Protein AF-A0ABD0YXN5-F1 (afdb_monomer)

InterPro domains:
  IPR001683 Phox homology [PF00787] (101-166)
  IPR001683 Phox homology [PS50195] (71-194)
  IPR001683 Phox homology [SM00312] (78-182)
  IPR036871 PX domain superfamily [G3DSA:3.30.1520.10] (70-192)
  IPR036871 PX domain superfamily [SSF64268] (70-169)
  IPR037916 SNX29, PX domain [cd07277] (74-190)

Radius of gyration: 34.91 Å; Cα contacts (8 Å, |Δi|>4): 152; chains: 1; bounding box: 141×38×85 Å

Secondary structure (DSSP, 8-state):
-TTHHHHHHHHHHHHHHHHHHHHHHHHHHHHHHHHHHHHHHHHHHHHHHHHHHHHHHHH-PPPSSS--TTT--EEEEEEEEEEE-SSS-EEEEEEEEEETTEEEEEEEEHHHHHHHHHHHHHH-GGGGGS--PPP-SSSTT-HHHHHHHHHHHHHHHHHHHHHHHHT-HHHHHS--HHHHHHH-GGGS---PPP---------PPPP---------

Nearest PDB structures (foldseek):
  6ee0-assembly1_A  TM=9.109E-01  e=1.637E-07  Homo sapiens
  6edx-assembly1_A  TM=7.838E-01  e=1.637E-07  Homo sapiens
  4oxw-assembly1_A  TM=8.488E-01  e=2.323E-06  synthetic construct
  5xdz-assembly1_A  TM=7.888E-01  e=1.618E-06  Danio rerio
  5gw0-assembly2_B  TM=8.002E-01  e=2.589E-05  Homo sapiens

Foldseek 3Di:
DVPVVVVVVVVVVVVVVVVVVVVVVVVVVVVVVVVVVVVVVVVVVVVVVVVQVVCCVQFNHDPPDPPPPPQSQKGKAFPDWDWDDDPDIFIWTWIWMGGNPDIDIDIDGLVLLVVLLVVVCVVPVVLVPQDQDDDDPPCRVPPVVVVVNRVSSRNSVRVSVVVVCVVPVCCRPPNDPVVCCVVPVNSDHDDDDPPPDDDPDDDDDDDDDDDDDDDD

Mean predicted aligned error: 15.18 Å

pLDDT: mean 79.11, std 19.07, range [35.94, 97.62]

Structure (mmCIF, N/CA/C/O backbone):
data_AF-A0ABD0YXN5-F1
#
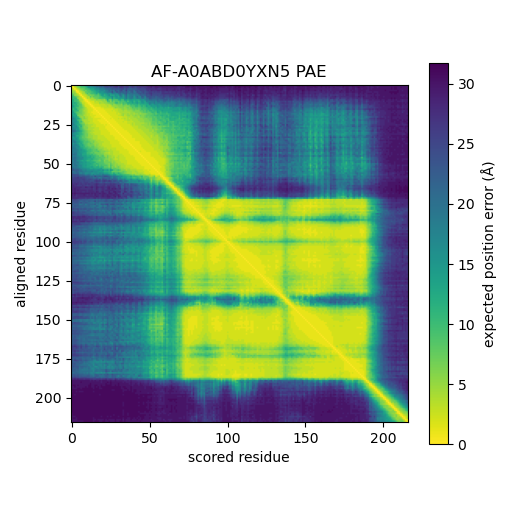_entry.id   AF-A0ABD0YXN5-F1
#
loop_
_atom_site.group_PDB
_atom_site.id
_atom_site.type_symbol
_atom_site.label_atom_id
_atom_site.label_alt_id
_atom_site.label_comp_id
_atom_site.label_asym_id
_atom_site.label_entity_id
_atom_site.label_seq_id
_atom_site.pdbx_PDB_ins_code
_atom_site.Cartn_x
_atom_site.Cartn_y
_atom_site.Cartn_z
_atom_site.occupancy
_atom_site.B_iso_or_equiv
_atom_site.auth_seq_id
_atom_site.auth_comp_id
_atom_site.auth_asym_id
_atom_site.auth_atom_id
_atom_site.pdbx_PDB_model_num
ATOM 1 N N . MET A 1 1 ? 57.669 11.366 -67.914 1.00 52.28 1 MET A N 1
ATOM 2 C CA . MET A 1 1 ? 57.409 10.862 -66.549 1.00 52.28 1 MET A CA 1
ATOM 3 C C . MET A 1 1 ? 56.355 11.683 -65.792 1.00 52.28 1 MET A C 1
ATOM 5 O O . MET A 1 1 ? 55.550 11.064 -65.130 1.00 52.28 1 MET A O 1
ATOM 9 N N . LEU A 1 2 ? 56.212 13.007 -65.982 1.00 56.59 2 LEU A N 1
ATOM 10 C CA . LEU A 1 2 ? 55.255 13.852 -65.222 1.00 56.59 2 LEU A CA 1
ATOM 11 C C . LEU A 1 2 ? 53.732 13.688 -65.478 1.00 56.59 2 LEU A C 1
ATOM 13 O O . LEU A 1 2 ? 52.953 14.394 -64.854 1.00 56.59 2 LEU A O 1
ATOM 17 N N . ARG A 1 3 ? 53.267 12.818 -66.388 1.00 56.09 3 ARG A N 1
ATOM 18 C CA . ARG A 1 3 ? 51.814 12.610 -66.619 1.00 56.09 3 ARG A CA 1
ATOM 19 C C . ARG A 1 3 ? 51.212 11.460 -65.804 1.00 56.09 3 ARG A C 1
ATOM 21 O O . ARG A 1 3 ? 50.002 11.437 -65.633 1.00 56.09 3 ARG A O 1
ATOM 28 N N . GLN A 1 4 ? 52.041 10.536 -65.316 1.00 54.94 4 GLN A N 1
ATOM 29 C CA . GLN A 1 4 ? 51.589 9.371 -64.547 1.00 54.94 4 GLN A CA 1
ATOM 30 C C . GLN A 1 4 ? 51.286 9.742 -63.087 1.00 54.94 4 GLN A C 1
ATOM 32 O O . GLN A 1 4 ? 50.260 9.323 -62.568 1.00 54.94 4 GLN A O 1
ATOM 37 N N . ASP A 1 5 ? 52.088 10.629 -62.486 1.00 55.06 5 ASP A N 1
ATOM 38 C CA . ASP A 1 5 ? 51.901 11.084 -61.096 1.00 55.06 5 ASP A CA 1
ATOM 39 C C . ASP A 1 5 ? 50.657 11.978 -60.903 1.00 55.06 5 ASP A C 1
ATOM 41 O O . ASP A 1 5 ? 50.072 12.034 -59.824 1.00 55.06 5 ASP A O 1
ATOM 45 N N . SER A 1 6 ? 50.218 12.685 -61.954 1.00 58.22 6 SER A N 1
ATOM 46 C CA . SER A 1 6 ? 48.988 13.494 -61.912 1.00 58.22 6 SER A CA 1
ATOM 47 C C . SER A 1 6 ? 47.717 12.651 -62.035 1.00 58.22 6 SER A C 1
ATOM 49 O O . SER A 1 6 ? 46.682 13.042 -61.505 1.00 58.22 6 SER A O 1
ATOM 51 N N . GLN A 1 7 ? 47.789 11.504 -62.721 1.00 58.53 7 GLN A N 1
ATOM 52 C CA . GLN A 1 7 ? 46.676 10.556 -62.808 1.00 58.53 7 GLN A CA 1
ATOM 53 C C . GLN A 1 7 ? 46.532 9.749 -61.515 1.00 58.53 7 GLN A C 1
ATOM 55 O O . GLN A 1 7 ? 45.413 9.581 -61.047 1.00 58.53 7 GLN A O 1
ATOM 60 N N . SER A 1 8 ? 47.643 9.341 -60.889 1.00 60.19 8 SER A N 1
ATOM 61 C CA . SER A 1 8 ? 47.602 8.624 -59.608 1.00 60.19 8 SER A CA 1
ATOM 62 C C . SER A 1 8 ? 47.054 9.483 -58.463 1.00 60.19 8 SER A C 1
ATOM 64 O O . SER A 1 8 ? 46.249 8.999 -57.681 1.00 60.19 8 SER A O 1
ATOM 66 N N . GLY A 1 9 ? 47.410 10.774 -58.397 1.00 69.44 9 GLY A N 1
ATOM 67 C CA . GLY A 1 9 ? 46.855 11.687 -57.387 1.00 69.44 9 GLY A CA 1
ATOM 68 C C . GLY A 1 9 ? 45.347 11.923 -57.543 1.00 69.44 9 GLY A C 1
ATOM 69 O O . GLY A 1 9 ? 44.624 11.938 -56.556 1.00 69.44 9 GLY A O 1
ATOM 70 N N . GLN A 1 10 ? 44.850 12.027 -58.782 1.00 71.06 10 GLN A N 1
ATOM 71 C CA . GLN A 1 10 ? 43.409 12.145 -59.051 1.00 71.06 10 GLN A CA 1
ATOM 72 C C . GLN A 1 10 ? 42.634 10.854 -58.754 1.00 71.06 10 GLN A C 1
ATOM 74 O O . GLN A 1 10 ? 41.469 10.913 -58.358 1.00 71.06 10 GLN A O 1
ATOM 79 N N . GLU A 1 11 ? 43.250 9.690 -58.963 1.00 73.19 11 GLU A N 1
ATOM 80 C CA . GLU A 1 11 ? 42.667 8.398 -58.592 1.00 73.19 11 GLU A CA 1
ATOM 81 C C . GLU A 1 11 ? 42.589 8.239 -57.067 1.00 73.19 11 GLU A C 1
ATOM 83 O O . GLU A 1 11 ? 41.541 7.841 -56.556 1.00 73.19 11 GLU A O 1
ATOM 88 N N . ASP A 1 12 ? 43.639 8.625 -56.338 1.00 79.75 12 ASP A N 1
ATOM 89 C CA . ASP A 1 12 ? 43.666 8.607 -54.871 1.00 79.75 12 ASP A CA 1
ATOM 90 C C . ASP A 1 12 ? 42.643 9.579 -54.256 1.00 79.75 12 ASP A C 1
ATOM 92 O O . ASP A 1 12 ? 41.942 9.215 -53.305 1.00 79.75 12 ASP A O 1
ATOM 96 N N . ASP A 1 13 ? 42.489 10.774 -54.836 1.00 82.50 13 ASP A N 1
ATOM 97 C CA . ASP A 1 13 ? 41.485 11.761 -54.422 1.00 82.50 13 ASP A CA 1
ATOM 98 C C . ASP A 1 13 ? 40.053 11.233 -54.638 1.00 82.50 13 ASP A C 1
ATOM 100 O O . ASP A 1 13 ? 39.217 11.311 -53.737 1.00 82.50 13 ASP A O 1
ATOM 104 N N . ASN A 1 14 ? 39.777 10.591 -55.780 1.00 86.50 14 ASN A N 1
ATOM 105 C CA . ASN A 1 14 ? 38.483 9.947 -56.049 1.00 86.50 14 ASN A CA 1
ATOM 106 C C . ASN A 1 14 ? 38.180 8.805 -55.065 1.00 86.50 14 ASN A C 1
ATOM 108 O O . ASN A 1 14 ? 37.043 8.642 -54.613 1.00 86.50 14 ASN A O 1
ATOM 112 N N . ILE A 1 15 ? 39.188 7.997 -54.722 1.00 88.12 15 ILE A N 1
ATOM 113 C CA . ILE A 1 15 ? 39.049 6.917 -53.735 1.00 88.12 15 ILE A CA 1
ATOM 114 C C . ILE A 1 15 ? 38.761 7.499 -52.346 1.00 88.12 15 ILE A C 1
ATOM 116 O O . ILE A 1 15 ? 37.973 6.932 -51.581 1.00 88.12 15 ILE A O 1
ATOM 120 N N . PHE A 1 16 ? 39.389 8.623 -52.001 1.00 89.56 16 PHE A N 1
ATOM 121 C CA . PHE A 1 16 ? 39.155 9.308 -50.736 1.00 89.56 16 PHE A CA 1
ATOM 122 C C . PHE A 1 16 ? 37.740 9.896 -50.654 1.00 89.56 16 PHE A C 1
ATOM 124 O O . PHE A 1 16 ? 37.056 9.693 -49.647 1.00 89.56 16 PHE A O 1
ATOM 131 N N . GLU A 1 17 ? 37.259 10.531 -51.725 1.00 89.88 17 GLU A N 1
ATOM 132 C CA . GLU A 1 17 ? 35.884 11.032 -51.815 1.00 89.88 17 GLU A CA 1
ATOM 133 C C . GLU A 1 17 ? 34.848 9.906 -51.678 1.00 89.88 17 GLU A C 1
ATOM 135 O O . GLU A 1 17 ? 33.902 10.030 -50.899 1.00 89.88 17 GLU A O 1
ATOM 140 N N . GLN A 1 18 ? 35.053 8.760 -52.337 1.00 91.50 18 GLN A N 1
ATOM 141 C CA . GLN A 1 18 ? 34.159 7.602 -52.201 1.00 91.50 18 GLN A CA 1
ATOM 142 C C . GLN A 1 18 ? 34.113 7.053 -50.771 1.00 91.50 18 GLN A C 1
ATOM 144 O O . GLN A 1 18 ? 33.037 6.737 -50.261 1.00 91.50 18 GLN A O 1
ATOM 149 N N . LYS A 1 19 ? 35.263 6.965 -50.090 1.00 92.31 19 LYS A N 1
ATOM 150 C CA . LYS A 1 19 ? 35.315 6.529 -48.685 1.00 92.31 19 LYS A CA 1
ATOM 151 C C . LYS A 1 19 ? 34.598 7.509 -47.759 1.00 92.31 19 LYS A C 1
ATOM 153 O O . LYS A 1 19 ? 33.931 7.073 -46.825 1.00 92.31 19 LYS A O 1
ATOM 158 N N . LEU A 1 20 ? 34.702 8.813 -48.013 1.00 95.25 20 LEU A N 1
ATOM 159 C CA . LEU A 1 20 ? 33.968 9.843 -47.272 1.00 95.25 20 LEU A CA 1
ATOM 160 C C . LEU A 1 20 ? 32.453 9.686 -47.423 1.00 95.25 20 LEU A C 1
ATOM 162 O O . LEU A 1 20 ? 31.739 9.725 -46.420 1.00 95.25 20 LEU A O 1
ATOM 166 N N . VAL A 1 21 ? 31.975 9.457 -48.649 1.00 93.88 21 VAL A N 1
ATOM 167 C CA . VAL A 1 21 ? 30.553 9.193 -48.919 1.00 93.88 21 VAL A CA 1
ATOM 168 C C . VAL A 1 21 ? 30.092 7.941 -48.176 1.00 93.88 21 VAL A C 1
ATOM 170 O O . VAL A 1 21 ? 29.105 7.994 -47.449 1.00 93.88 21 VAL A O 1
ATOM 173 N N . GLN A 1 22 ? 30.858 6.853 -48.249 1.00 94.62 22 GLN A N 1
ATOM 174 C CA . GLN A 1 22 ? 30.517 5.602 -47.571 1.00 94.62 22 GLN A CA 1
ATOM 175 C C . GLN A 1 22 ? 30.482 5.746 -46.038 1.00 94.62 22 GLN A C 1
ATOM 177 O O . GLN A 1 22 ? 29.616 5.182 -45.370 1.00 94.62 22 GLN A O 1
ATOM 182 N N . VAL A 1 23 ? 31.398 6.526 -45.453 1.00 95.94 23 VAL A N 1
ATOM 183 C CA . VAL A 1 23 ? 31.396 6.819 -44.009 1.00 95.94 23 VAL A CA 1
ATOM 184 C C . VAL A 1 23 ? 30.180 7.656 -43.611 1.00 95.94 23 VAL A C 1
ATOM 186 O O . VAL A 1 23 ? 29.634 7.439 -42.526 1.00 95.94 23 VAL A O 1
ATOM 189 N N . ALA A 1 24 ? 29.752 8.590 -44.465 1.00 95.06 24 ALA A N 1
ATOM 190 C CA . ALA A 1 24 ? 28.554 9.392 -44.243 1.00 95.06 24 ALA A CA 1
ATOM 191 C C . ALA A 1 24 ? 27.275 8.543 -44.328 1.00 95.06 24 ALA A C 1
ATOM 193 O O . ALA A 1 24 ? 26.409 8.668 -43.463 1.00 95.06 24 ALA A O 1
ATOM 194 N N . GLU A 1 25 ? 27.186 7.636 -45.305 1.00 96.06 25 GLU A N 1
ATOM 195 C CA . GLU A 1 25 ? 26.083 6.675 -45.436 1.00 96.06 25 GLU A CA 1
ATOM 196 C C . GLU A 1 25 ? 25.997 5.760 -44.210 1.00 96.06 25 GLU A C 1
ATOM 198 O O . GLU A 1 25 ? 24.951 5.687 -43.566 1.00 96.06 25 GLU A O 1
ATOM 203 N N . MET A 1 26 ? 27.118 5.157 -43.801 1.00 96.12 26 MET A N 1
ATOM 204 C CA . MET A 1 26 ? 27.175 4.308 -42.608 1.00 96.12 26 MET A CA 1
ATOM 205 C C . MET A 1 26 ? 26.808 5.079 -41.328 1.00 96.12 26 MET A C 1
ATOM 207 O O . MET A 1 26 ? 26.131 4.539 -40.453 1.00 96.12 26 MET A O 1
ATOM 211 N N . HIS A 1 27 ? 27.228 6.344 -41.197 1.00 96.50 27 HIS A N 1
ATOM 212 C CA . HIS A 1 27 ? 26.801 7.194 -40.080 1.00 96.50 27 HIS A CA 1
ATOM 213 C C . HIS A 1 27 ? 25.295 7.458 -40.104 1.00 96.50 27 HIS A C 1
ATOM 215 O O . HIS A 1 27 ? 24.671 7.427 -39.043 1.00 96.50 27 HIS A O 1
ATOM 221 N N . GLY A 1 28 ? 24.713 7.692 -41.283 1.00 96.62 28 GLY A N 1
ATOM 222 C CA . GLY A 1 28 ? 23.270 7.848 -41.455 1.00 96.62 28 GLY A CA 1
ATOM 223 C C . GLY A 1 28 ? 22.508 6.601 -41.008 1.00 96.62 28 GLY A C 1
ATOM 224 O O . GLY A 1 28 ? 21.610 6.698 -40.171 1.00 96.62 28 GLY A O 1
ATOM 225 N N . GLU A 1 29 ? 22.929 5.424 -41.475 1.00 96.81 29 GLU A N 1
ATOM 226 C CA . GLU A 1 29 ? 22.339 4.136 -41.084 1.00 96.81 29 GLU A CA 1
ATOM 227 C C . GLU A 1 29 ? 22.472 3.869 -39.577 1.00 96.81 29 GLU A C 1
ATOM 229 O O . GLU A 1 29 ? 21.514 3.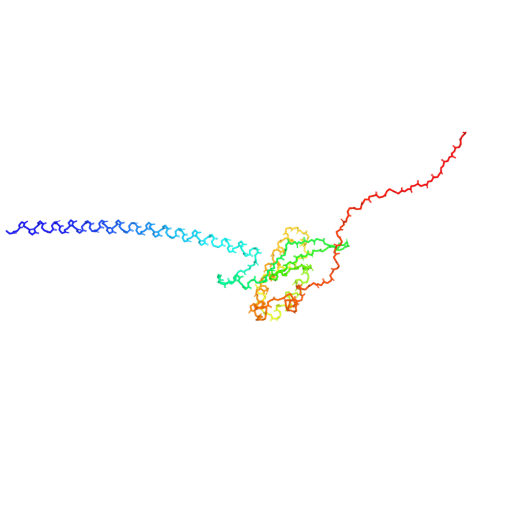450 -38.918 1.00 96.81 29 GLU A O 1
ATOM 234 N N . LEU A 1 30 ? 23.647 4.142 -38.999 1.00 97.62 30 LEU A N 1
ATOM 235 C CA . LEU A 1 30 ? 23.890 3.972 -37.567 1.00 97.62 30 LEU A CA 1
ATOM 236 C C . LEU A 1 30 ? 23.019 4.917 -36.731 1.00 97.62 30 LEU A C 1
ATOM 238 O O . LEU A 1 30 ? 22.491 4.515 -35.691 1.00 97.62 30 LEU A O 1
ATOM 242 N N . MET A 1 31 ? 22.862 6.163 -37.177 1.00 95.75 31 MET A N 1
ATOM 243 C CA . MET A 1 31 ? 22.026 7.155 -36.510 1.00 95.75 31 MET A CA 1
ATOM 244 C C . MET A 1 31 ? 20.554 6.738 -36.545 1.00 95.75 31 MET A C 1
ATOM 246 O O . MET A 1 31 ? 19.901 6.734 -35.501 1.00 95.75 31 MET A O 1
ATOM 250 N N . GLU A 1 32 ? 20.059 6.286 -37.697 1.00 97.06 32 GLU A N 1
ATOM 251 C CA . GLU A 1 32 ? 18.688 5.792 -37.840 1.00 97.06 32 GLU A CA 1
ATOM 252 C C . GLU A 1 32 ? 18.430 4.554 -36.961 1.00 97.06 32 GLU A C 1
ATOM 254 O O . GLU A 1 32 ? 17.407 4.466 -36.265 1.00 97.06 32 GLU A O 1
ATOM 259 N N . LEU A 1 33 ? 19.380 3.611 -36.920 1.00 96.81 33 LEU A N 1
ATOM 260 C CA . LEU A 1 33 ? 19.295 2.439 -36.051 1.00 96.81 33 LEU A CA 1
ATOM 261 C C . LEU A 1 33 ? 19.272 2.837 -34.571 1.00 96.81 33 LEU A C 1
ATOM 263 O O . LEU A 1 33 ? 18.440 2.330 -33.812 1.00 96.81 33 LEU A O 1
ATOM 267 N N . ASN A 1 34 ? 20.148 3.753 -34.155 1.00 96.62 34 ASN A N 1
ATOM 268 C CA . ASN A 1 34 ? 20.206 4.231 -32.778 1.00 96.62 34 ASN A CA 1
ATOM 269 C C . ASN A 1 34 ? 18.897 4.930 -32.379 1.00 96.62 34 ASN A C 1
ATOM 271 O O . ASN A 1 34 ? 18.322 4.614 -31.339 1.00 96.62 34 ASN A O 1
ATOM 275 N N . GLU A 1 35 ? 18.346 5.796 -33.231 1.00 97.38 35 GLU A N 1
ATOM 276 C CA . GLU A 1 35 ? 17.043 6.427 -32.991 1.00 97.38 35 GLU A CA 1
ATOM 277 C C . GLU A 1 35 ? 15.909 5.403 -32.865 1.00 97.38 35 GLU A C 1
ATOM 279 O O . GLU A 1 35 ? 15.015 5.538 -32.021 1.00 97.38 35 GLU A O 1
ATOM 284 N N . ARG A 1 36 ? 15.916 4.355 -33.694 1.00 97.19 36 ARG A N 1
ATOM 285 C CA . ARG A 1 36 ? 14.927 3.274 -33.608 1.00 97.19 36 ARG A CA 1
ATOM 286 C C . ARG A 1 36 ? 15.071 2.476 -32.311 1.00 97.19 36 ARG A C 1
ATOM 288 O O . ARG A 1 36 ? 14.057 2.126 -31.703 1.00 97.19 36 ARG A O 1
ATOM 295 N N . LEU A 1 37 ? 16.297 2.198 -31.874 1.00 96.81 37 LEU A N 1
ATOM 296 C CA . LEU A 1 37 ? 16.567 1.519 -30.606 1.00 96.81 37 LEU A CA 1
ATOM 297 C C . LEU A 1 37 ? 16.118 2.362 -29.414 1.00 96.81 37 LEU A C 1
ATOM 299 O O . LEU A 1 37 ? 15.399 1.845 -28.563 1.00 96.81 37 LEU A O 1
ATOM 303 N N . GLN A 1 38 ? 16.453 3.652 -29.390 1.00 95.88 38 GLN A N 1
ATOM 304 C CA . GLN A 1 38 ? 16.030 4.581 -28.340 1.00 95.88 38 GLN A CA 1
ATOM 305 C C . GLN A 1 38 ? 14.501 4.673 -28.252 1.00 95.88 38 GLN A C 1
ATOM 307 O O . GLN A 1 38 ? 13.931 4.524 -27.172 1.00 95.88 38 GLN A O 1
ATOM 312 N N . ARG A 1 39 ? 13.807 4.813 -29.393 1.00 96.25 39 ARG A N 1
ATOM 313 C CA . ARG A 1 39 ? 12.333 4.805 -29.432 1.00 96.25 39 ARG A CA 1
ATOM 314 C C . ARG A 1 39 ? 11.746 3.505 -28.885 1.00 96.25 39 ARG A C 1
ATOM 316 O O . ARG A 1 39 ? 10.802 3.542 -28.097 1.00 96.25 39 ARG A O 1
ATOM 323 N N . ASN A 1 40 ? 12.308 2.360 -29.274 1.00 96.44 40 ASN A N 1
ATOM 324 C CA . ASN A 1 40 ? 11.875 1.062 -28.761 1.00 96.44 40 ASN A CA 1
ATOM 325 C C . ASN A 1 40 ? 12.141 0.907 -27.260 1.00 96.44 40 ASN A C 1
ATOM 327 O O . ASN A 1 40 ? 11.303 0.339 -26.561 1.00 96.44 40 ASN A O 1
ATOM 331 N N . LEU A 1 41 ? 13.281 1.392 -26.766 1.00 96.06 41 LEU A N 1
ATOM 332 C CA . LEU A 1 41 ? 13.636 1.344 -25.351 1.00 96.06 41 LEU A CA 1
ATOM 333 C C . LEU A 1 41 ? 12.635 2.153 -24.526 1.00 96.06 41 LEU A C 1
ATOM 335 O O . LEU A 1 41 ? 11.995 1.591 -23.645 1.00 96.06 41 LEU A O 1
ATOM 339 N N . ILE A 1 42 ? 12.403 3.415 -24.895 1.00 96.12 42 ILE A N 1
ATOM 340 C CA . ILE A 1 42 ? 11.426 4.296 -24.237 1.00 96.12 42 ILE A CA 1
ATOM 341 C C . ILE A 1 42 ? 10.021 3.675 -24.265 1.00 96.12 42 ILE A C 1
ATOM 343 O O . ILE A 1 42 ? 9.308 3.677 -23.260 1.00 96.12 42 ILE A O 1
ATOM 347 N N . GLY A 1 43 ? 9.618 3.099 -25.403 1.00 95.44 43 GLY A N 1
ATOM 348 C CA . GLY A 1 43 ? 8.333 2.410 -25.528 1.00 95.44 43 GLY A CA 1
ATOM 349 C C . GLY A 1 43 ? 8.209 1.222 -24.569 1.00 95.44 43 GLY A C 1
ATOM 350 O O . GLY A 1 43 ? 7.203 1.089 -23.868 1.00 95.44 43 GLY A O 1
ATOM 351 N N . LYS A 1 44 ? 9.248 0.383 -24.489 1.00 91.38 44 LYS A N 1
ATOM 352 C CA . LYS A 1 44 ? 9.295 -0.759 -23.566 1.00 91.38 44 LYS A CA 1
ATOM 353 C C . LYS A 1 44 ? 9.317 -0.314 -22.107 1.00 91.38 44 LYS A C 1
ATOM 355 O O . LYS A 1 44 ? 8.563 -0.870 -21.318 1.00 91.38 44 LYS A O 1
ATOM 360 N N . GLU A 1 45 ? 10.098 0.703 -21.753 1.00 89.94 45 GLU A N 1
ATOM 361 C CA . GLU A 1 45 ? 10.123 1.282 -20.403 1.00 89.94 45 GLU A CA 1
ATOM 362 C C . GLU A 1 45 ? 8.741 1.798 -19.979 1.00 89.94 45 GLU A C 1
ATOM 364 O O . GLU A 1 45 ? 8.311 1.575 -18.845 1.00 89.94 45 GLU A O 1
ATOM 369 N N . GLY A 1 46 ? 8.001 2.423 -20.900 1.00 92.88 46 GLY A N 1
ATOM 370 C CA . GLY A 1 46 ? 6.624 2.857 -20.666 1.00 92.88 46 GLY A CA 1
ATOM 371 C C . GLY A 1 46 ? 5.668 1.695 -20.376 1.00 92.88 46 GLY A C 1
ATOM 372 O O . GLY A 1 46 ? 4.901 1.755 -19.411 1.00 92.88 46 GLY A O 1
ATOM 373 N N . ILE A 1 47 ? 5.736 0.622 -21.172 1.00 93.25 47 ILE A N 1
ATOM 374 C CA . ILE A 1 47 ? 4.927 -0.593 -20.966 1.00 93.25 47 ILE A CA 1
ATOM 375 C C . ILE A 1 47 ? 5.279 -1.248 -19.634 1.00 93.25 47 ILE A C 1
ATOM 377 O O . ILE A 1 47 ? 4.381 -1.568 -18.858 1.00 93.25 47 ILE A O 1
ATOM 381 N N . ILE A 1 48 ? 6.573 -1.404 -19.353 1.00 86.12 48 ILE A N 1
ATOM 382 C CA . ILE A 1 48 ? 7.077 -1.958 -18.100 1.00 86.12 48 ILE A CA 1
ATOM 383 C C . ILE A 1 48 ? 6.488 -1.165 -16.937 1.00 86.12 48 ILE A C 1
ATOM 385 O O . ILE A 1 48 ? 5.778 -1.730 -16.111 1.00 86.12 48 ILE A O 1
ATOM 389 N N . ARG A 1 49 ? 6.661 0.160 -16.917 1.00 82.62 49 ARG A N 1
ATOM 390 C CA . ARG A 1 49 ? 6.120 1.022 -15.860 1.00 82.62 49 ARG A CA 1
ATOM 391 C C . ARG A 1 49 ? 4.613 0.849 -15.677 1.00 82.62 49 ARG A C 1
ATOM 393 O O . ARG A 1 49 ? 4.139 0.813 -14.543 1.00 82.62 49 ARG A O 1
ATOM 400 N N . ARG A 1 50 ? 3.860 0.729 -16.773 1.00 86.44 50 ARG A N 1
ATOM 401 C CA . ARG A 1 50 ? 2.412 0.510 -16.719 1.00 86.44 50 ARG A CA 1
ATOM 402 C C . ARG A 1 50 ? 2.060 -0.841 -16.099 1.00 86.44 50 ARG A C 1
ATOM 404 O O . ARG A 1 50 ? 1.235 -0.879 -15.192 1.00 86.44 50 ARG A O 1
ATOM 411 N N . LEU A 1 51 ? 2.707 -1.915 -16.547 1.00 79.31 51 LEU A N 1
ATOM 412 C CA . LEU A 1 51 ? 2.515 -3.258 -16.002 1.00 79.31 51 LEU A CA 1
ATOM 413 C C . LEU A 1 51 ? 2.902 -3.322 -14.526 1.00 79.31 51 LEU A C 1
ATOM 415 O O . LEU A 1 51 ? 2.174 -3.921 -13.743 1.00 79.31 51 LEU A O 1
ATOM 419 N N . TYR A 1 52 ? 3.984 -2.650 -14.127 1.00 72.81 52 TYR A N 1
ATOM 420 C CA . TYR A 1 52 ? 4.353 -2.490 -12.722 1.00 72.81 52 TYR A CA 1
ATOM 421 C C . TYR A 1 52 ? 3.239 -1.801 -11.930 1.00 72.81 52 TYR A C 1
ATOM 423 O O . TYR A 1 52 ? 2.835 -2.323 -10.900 1.00 72.81 52 TYR A O 1
ATOM 431 N N . MET A 1 53 ? 2.675 -0.691 -12.416 1.00 74.12 53 MET A N 1
ATOM 432 C CA . MET A 1 53 ? 1.554 -0.024 -11.738 1.00 74.12 53 MET A CA 1
ATOM 433 C C . MET A 1 53 ? 0.303 -0.907 -11.640 1.00 74.12 53 MET A C 1
ATOM 435 O O . MET A 1 53 ? -0.362 -0.919 -10.603 1.00 74.12 53 MET A O 1
ATOM 439 N N . ASP A 1 54 ? -0.030 -1.645 -12.700 1.00 77.44 54 ASP A N 1
ATOM 440 C CA . ASP A 1 54 ? -1.188 -2.541 -12.719 1.00 77.44 54 ASP A CA 1
ATOM 441 C C . ASP A 1 54 ? -0.967 -3.739 -11.768 1.00 77.44 54 ASP A C 1
ATOM 443 O O . ASP A 1 54 ? -1.847 -4.076 -10.971 1.00 77.44 54 ASP A O 1
ATOM 447 N N . LEU A 1 55 ? 0.238 -4.322 -11.754 1.00 66.62 55 LEU A N 1
ATOM 448 C CA . LEU A 1 55 ? 0.645 -5.339 -10.780 1.00 66.62 55 LEU A CA 1
ATOM 449 C C . LEU A 1 55 ? 0.631 -4.792 -9.353 1.00 66.62 55 LEU A C 1
ATOM 451 O O . LEU A 1 55 ? 0.153 -5.472 -8.452 1.00 66.62 55 LEU A O 1
ATOM 455 N N . GLU A 1 56 ? 1.083 -3.563 -9.123 1.00 67.00 56 GLU A N 1
ATOM 456 C CA . GLU A 1 56 ? 1.030 -2.929 -7.807 1.00 67.00 56 GLU A CA 1
ATOM 457 C C . GLU A 1 56 ? -0.402 -2.665 -7.341 1.00 67.00 56 GLU A C 1
ATOM 459 O O . GLU A 1 56 ? -0.718 -2.802 -6.152 1.00 67.00 56 GLU A O 1
ATOM 464 N N . ALA A 1 57 ? -1.299 -2.309 -8.259 1.00 63.97 57 ALA A N 1
ATOM 465 C CA . ALA A 1 57 ? -2.712 -2.153 -7.956 1.00 63.97 57 ALA A CA 1
ATOM 466 C C . ALA A 1 57 ? -3.320 -3.493 -7.514 1.00 63.97 57 ALA A C 1
ATOM 468 O O . ALA A 1 57 ? -3.969 -3.558 -6.461 1.00 63.97 57 ALA A O 1
ATOM 469 N N . LEU A 1 58 ? -3.034 -4.567 -8.254 1.00 63.22 58 LEU A N 1
ATOM 470 C CA . LEU A 1 58 ? -3.560 -5.909 -8.003 1.00 63.22 58 LEU A CA 1
ATOM 471 C C . LEU A 1 58 ? -2.926 -6.570 -6.767 1.00 63.22 58 LEU A C 1
ATOM 473 O O . LEU A 1 58 ? -3.640 -7.020 -5.873 1.00 63.22 58 LEU A O 1
ATOM 477 N N . ARG A 1 59 ? -1.596 -6.561 -6.668 1.00 64.88 59 ARG A N 1
ATOM 478 C CA . ARG A 1 59 ? -0.794 -7.339 -5.708 1.00 64.88 59 ARG A CA 1
ATOM 479 C C . ARG A 1 59 ? -0.220 -6.506 -4.558 1.00 64.88 59 ARG A C 1
ATOM 481 O O . ARG A 1 59 ? -0.109 -7.001 -3.441 1.00 64.88 59 ARG A O 1
ATOM 488 N N . GLY A 1 60 ? 0.058 -5.225 -4.788 1.00 59.06 60 GLY A N 1
ATOM 489 C CA . GLY A 1 60 ? 0.758 -4.337 -3.850 1.00 59.06 60 GLY A CA 1
ATOM 490 C C . GLY A 1 60 ? 2.188 -4.000 -4.293 1.00 59.06 60 GLY A C 1
ATOM 491 O O . GLY A 1 60 ? 2.618 -4.501 -5.325 1.00 59.06 60 GLY A O 1
ATOM 492 N N . PRO A 1 61 ? 2.910 -3.131 -3.553 1.00 52.41 61 PRO A N 1
ATOM 493 C CA . PRO A 1 61 ? 4.220 -2.624 -3.961 1.00 52.41 61 PRO A CA 1
ATOM 494 C C . PRO A 1 61 ? 5.188 -3.776 -4.217 1.00 52.41 61 PRO A C 1
ATOM 496 O O . PRO A 1 61 ? 5.416 -4.591 -3.317 1.00 52.41 61 PRO A O 1
ATOM 499 N N . LEU A 1 62 ? 5.736 -3.829 -5.429 1.00 53.41 62 LEU A N 1
ATOM 500 C CA . LEU A 1 62 ? 6.741 -4.814 -5.803 1.00 53.41 62 LEU A CA 1
ATOM 501 C C . LEU A 1 62 ? 8.098 -4.357 -5.244 1.00 53.41 62 LEU A C 1
ATOM 503 O O . LEU A 1 62 ? 8.414 -3.168 -5.252 1.00 53.41 62 LEU A O 1
ATOM 507 N N . GLY A 1 63 ? 8.873 -5.287 -4.679 1.00 54.09 63 GLY A N 1
ATOM 508 C CA . GLY A 1 63 ? 10.238 -4.997 -4.235 1.00 54.09 63 GLY A CA 1
ATOM 509 C C . GLY A 1 63 ? 11.121 -4.552 -5.413 1.00 54.09 63 GLY A C 1
ATOM 510 O O . GLY A 1 63 ? 10.758 -4.788 -6.563 1.00 54.09 63 GLY A O 1
ATOM 511 N N . PRO A 1 64 ? 12.276 -3.919 -5.155 1.00 50.72 64 PRO A N 1
ATOM 512 C CA . PRO A 1 64 ? 13.112 -3.281 -6.181 1.00 50.72 64 PRO A CA 1
ATOM 513 C C . PRO A 1 64 ? 13.777 -4.232 -7.203 1.00 50.72 64 PRO A C 1
ATOM 515 O O . PRO A 1 64 ? 14.590 -3.775 -8.001 1.00 50.72 64 PRO A O 1
ATOM 518 N N . THR A 1 65 ? 13.444 -5.525 -7.226 1.00 50.19 65 THR A N 1
ATOM 519 C CA . THR A 1 65 ? 14.067 -6.528 -8.101 1.00 50.19 65 THR A CA 1
ATOM 520 C C . THR A 1 65 ? 13.038 -7.546 -8.594 1.00 50.19 65 THR A C 1
ATOM 522 O O . THR A 1 65 ? 12.277 -8.094 -7.803 1.00 50.19 65 THR A O 1
ATOM 525 N N . GLU A 1 66 ? 13.054 -7.846 -9.897 1.00 50.50 66 GLU A N 1
ATOM 526 C CA . GLU A 1 66 ? 12.215 -8.867 -10.564 1.00 50.50 66 GLU A CA 1
ATOM 527 C C . GLU A 1 66 ? 12.404 -10.295 -10.028 1.00 50.50 66 GLU A C 1
ATOM 529 O O . GLU A 1 66 ? 11.613 -11.194 -10.314 1.00 50.50 66 GLU A O 1
ATOM 534 N N . MET A 1 67 ? 13.415 -10.515 -9.195 1.00 42.94 67 MET A N 1
ATOM 535 C CA . MET A 1 67 ? 13.588 -11.744 -8.441 1.00 42.94 67 MET A CA 1
ATOM 536 C C . MET A 1 67 ? 12.850 -11.637 -7.120 1.00 42.94 67 MET A C 1
ATOM 538 O O . MET A 1 67 ? 13.475 -11.238 -6.145 1.00 42.94 67 MET A O 1
ATOM 542 N N . ASP A 1 68 ? 11.545 -11.946 -7.123 1.00 46.72 68 ASP A N 1
ATOM 543 C CA . ASP A 1 68 ? 10.844 -12.458 -5.935 1.00 46.72 68 ASP A CA 1
ATOM 544 C C . ASP A 1 68 ? 9.342 -12.747 -6.129 1.00 46.72 68 ASP A C 1
ATOM 546 O O . ASP A 1 68 ? 8.483 -12.503 -5.277 1.00 46.72 68 ASP A O 1
ATOM 550 N N . ILE A 1 69 ? 8.979 -13.361 -7.259 1.00 45.28 69 ILE A N 1
ATOM 551 C CA . ILE A 1 69 ? 7.631 -13.937 -7.405 1.00 45.28 69 ILE A CA 1
ATOM 552 C C . ILE A 1 69 ? 7.374 -14.977 -6.291 1.00 45.28 69 ILE A C 1
ATOM 554 O O . ILE A 1 69 ? 6.236 -15.083 -5.829 1.00 45.28 69 ILE A O 1
ATOM 558 N N . HIS A 1 70 ? 8.434 -15.632 -5.794 1.00 40.97 70 HIS A N 1
ATOM 559 C CA . HIS A 1 70 ? 8.418 -16.589 -4.684 1.00 40.97 70 HIS A CA 1
ATOM 560 C C . HIS A 1 70 ? 8.358 -15.980 -3.268 1.00 40.97 70 HIS A C 1
ATOM 562 O O . HIS A 1 70 ? 7.974 -16.705 -2.355 1.00 40.97 70 HIS A O 1
ATOM 568 N N . THR A 1 71 ? 8.662 -14.692 -3.044 1.00 47.19 71 THR A N 1
ATOM 569 C CA . THR A 1 71 ? 8.565 -14.092 -1.687 1.00 47.19 71 THR A CA 1
ATOM 570 C C . THR A 1 71 ? 7.288 -13.305 -1.444 1.00 47.19 71 THR A C 1
ATOM 572 O O . THR A 1 71 ? 6.946 -12.998 -0.302 1.00 47.19 71 THR A O 1
ATOM 575 N N . GLN A 1 72 ? 6.491 -13.045 -2.476 1.00 57.41 72 GLN A N 1
ATOM 576 C CA . GLN A 1 72 ? 5.163 -12.458 -2.297 1.00 57.41 72 GLN A CA 1
ATOM 577 C C . GLN A 1 72 ? 4.117 -13.546 -2.043 1.00 57.41 72 GLN A C 1
ATOM 579 O O . GLN A 1 72 ? 3.185 -13.754 -2.823 1.00 57.41 72 GLN A O 1
ATOM 584 N N . ILE A 1 73 ? 4.304 -14.227 -0.911 1.00 66.38 73 ILE A N 1
ATOM 585 C CA . ILE A 1 73 ? 3.379 -15.217 -0.360 1.00 66.38 73 ILE A CA 1
ATOM 586 C C . ILE A 1 73 ? 2.166 -14.511 0.262 1.00 66.38 73 ILE A C 1
ATOM 588 O O . ILE A 1 73 ? 1.068 -15.057 0.220 1.00 66.38 73 ILE A O 1
ATOM 592 N N . ILE A 1 74 ? 2.333 -13.285 0.783 1.00 83.81 74 ILE A N 1
ATOM 593 C CA . ILE A 1 74 ? 1.260 -12.517 1.432 1.00 83.81 74 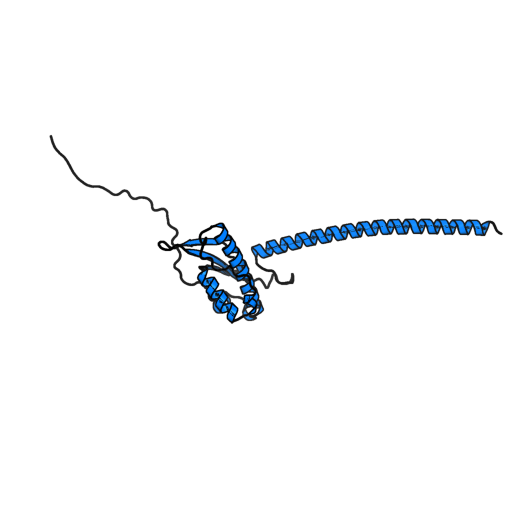ILE A CA 1
ATOM 594 C C . ILE A 1 74 ? 0.720 -11.416 0.507 1.00 83.81 74 ILE A C 1
ATOM 596 O O . ILE A 1 74 ? 1.445 -10.504 0.122 1.00 83.81 74 ILE A O 1
ATOM 600 N N . SER A 1 75 ? -0.575 -11.462 0.199 1.00 87.06 75 SER A N 1
ATOM 601 C CA . SER A 1 75 ? -1.320 -10.447 -0.557 1.00 87.06 75 SER A CA 1
ATOM 602 C C . SER A 1 75 ? -2.390 -9.791 0.323 1.00 87.06 75 SER A C 1
ATOM 604 O O . SER A 1 75 ? -3.053 -10.471 1.105 1.00 87.06 75 SER A O 1
ATOM 606 N N . LEU A 1 76 ? -2.580 -8.471 0.189 1.00 91.31 76 LEU A N 1
ATOM 607 C CA . LEU A 1 76 ? -3.555 -7.699 0.976 1.00 91.31 76 LEU A CA 1
ATOM 608 C C . LEU A 1 76 ? -4.341 -6.709 0.110 1.00 91.31 76 LEU A C 1
ATOM 610 O O . LEU A 1 76 ? -3.761 -5.924 -0.648 1.00 91.31 76 LEU A O 1
ATOM 614 N N . TRP A 1 77 ? -5.665 -6.703 0.264 1.00 91.25 77 TRP A N 1
ATOM 615 C CA . TRP A 1 77 ? -6.576 -5.775 -0.404 1.00 91.25 77 TRP A CA 1
ATOM 616 C C . TRP A 1 77 ? -7.680 -5.295 0.532 1.00 91.25 77 TRP A C 1
ATOM 618 O O . TRP A 1 77 ? -8.005 -5.937 1.525 1.00 91.25 77 TRP A O 1
ATOM 628 N N . VAL A 1 78 ? -8.258 -4.135 0.229 1.00 94.56 78 VAL A N 1
ATOM 629 C CA . VAL A 1 78 ? -9.393 -3.579 0.972 1.00 94.56 78 VAL A CA 1
ATOM 630 C C . VAL A 1 78 ? -10.546 -3.412 -0.012 1.00 94.56 78 VAL A C 1
ATOM 632 O O . VAL A 1 78 ? -10.799 -2.293 -0.445 1.00 94.56 78 VAL A O 1
ATOM 635 N N . PRO A 1 79 ? -11.195 -4.497 -0.470 1.00 91.44 79 PRO A N 1
ATOM 636 C CA . PRO A 1 79 ? -12.049 -4.463 -1.660 1.00 91.44 79 PRO A CA 1
ATOM 637 C C . PRO A 1 79 ? -13.303 -3.614 -1.486 1.00 91.44 79 PRO A C 1
ATOM 639 O O . PRO A 1 79 ? -13.875 -3.143 -2.464 1.00 91.44 79 PRO A O 1
ATOM 642 N N . SER A 1 80 ? -13.778 -3.452 -0.254 1.00 91.62 80 SER A N 1
ATOM 643 C CA . SER A 1 80 ? -15.094 -2.879 -0.014 1.00 91.62 80 SER A CA 1
ATOM 644 C C . SER A 1 80 ? -15.168 -2.148 1.313 1.00 91.62 80 SER A C 1
ATOM 646 O O . SER A 1 80 ? -14.422 -2.409 2.260 1.00 91.62 80 SER A O 1
ATOM 648 N N . VAL A 1 81 ? -16.113 -1.221 1.368 1.00 93.69 81 VAL A N 1
ATOM 649 C CA . VAL A 1 81 ? -16.485 -0.475 2.559 1.00 93.69 81 VAL A CA 1
ATOM 650 C C . VAL A 1 81 ? -18.000 -0.379 2.599 1.00 93.69 81 VAL A C 1
ATOM 652 O O . VAL A 1 81 ? -18.636 -0.059 1.599 1.00 93.69 81 VAL A O 1
ATOM 655 N N . PHE A 1 82 ? -18.583 -0.688 3.748 1.00 92.00 82 PHE A N 1
ATOM 656 C CA . PHE A 1 82 ? -20.028 -0.706 3.924 1.00 92.00 82 PHE A CA 1
ATOM 657 C C . PHE A 1 82 ? -20.423 0.047 5.187 1.00 92.00 82 PHE A C 1
ATOM 659 O O . PHE A 1 82 ? -19.655 0.157 6.147 1.00 92.00 82 PHE A O 1
ATOM 666 N N . LEU A 1 83 ? -21.630 0.600 5.164 1.00 90.62 83 LEU A N 1
ATOM 667 C CA . LEU A 1 83 ? -22.229 1.271 6.304 1.00 90.62 83 LEU A CA 1
ATOM 668 C C . LEU A 1 83 ? -22.961 0.230 7.158 1.00 90.62 83 LEU A C 1
ATOM 670 O O . LEU A 1 83 ? -23.782 -0.523 6.645 1.00 90.62 83 LEU A O 1
ATOM 674 N N . THR A 1 84 ? -22.671 0.186 8.454 1.00 88.62 84 THR A N 1
ATOM 675 C CA . THR A 1 84 ? -23.317 -0.725 9.410 1.00 88.62 84 THR A CA 1
ATOM 676 C C . THR A 1 84 ? -23.722 0.016 10.682 1.00 88.62 84 THR A C 1
ATOM 678 O O . THR A 1 84 ? -23.231 1.111 10.945 1.00 88.62 84 THR A O 1
ATOM 681 N N . GLY A 1 85 ? -24.595 -0.587 11.489 1.00 84.25 85 GLY A N 1
ATOM 682 C CA . GLY A 1 85 ? -25.105 -0.031 12.743 1.00 84.25 85 GLY A CA 1
ATOM 683 C C . GLY A 1 85 ? -26.477 0.628 12.585 1.00 84.25 85 GLY A C 1
ATOM 684 O O . GLY A 1 85 ? -26.652 1.536 11.778 1.00 84.25 85 GLY A O 1
ATOM 685 N N . ALA A 1 86 ? -27.444 0.181 13.392 1.00 80.56 86 ALA A N 1
ATOM 686 C CA . ALA A 1 86 ? -28.838 0.622 13.305 1.00 80.56 86 ALA A CA 1
ATOM 687 C C . ALA A 1 86 ? -29.056 2.053 13.830 1.00 80.56 86 ALA A C 1
ATOM 689 O O . ALA A 1 86 ? -29.711 2.862 13.184 1.00 80.56 86 ALA A O 1
ATOM 690 N N . THR A 1 87 ? -28.495 2.383 14.996 1.00 83.81 87 THR A N 1
ATOM 691 C CA . THR A 1 87 ? -28.749 3.667 15.680 1.00 83.81 87 THR A CA 1
ATOM 692 C C . THR A 1 87 ? -27.674 4.719 15.411 1.00 83.81 87 THR A C 1
ATOM 694 O O . THR A 1 87 ? -27.956 5.914 15.374 1.00 83.81 87 THR A O 1
ATOM 697 N N . LYS A 1 88 ? -26.424 4.290 15.213 1.00 86.25 88 LYS A N 1
ATOM 698 C CA . LYS A 1 88 ? -25.277 5.158 14.915 1.00 86.25 88 LYS A CA 1
ATOM 699 C C . LYS A 1 88 ? -24.464 4.529 13.786 1.00 86.25 88 LYS A C 1
ATOM 701 O O . LYS A 1 88 ? -23.542 3.770 14.080 1.00 86.25 88 LYS A O 1
ATOM 706 N N . PRO A 1 89 ? -24.804 4.805 12.517 1.00 87.88 89 PRO A N 1
ATOM 707 C CA . PRO A 1 89 ? -24.176 4.128 11.396 1.00 87.88 89 PRO A CA 1
ATOM 708 C C . PRO A 1 89 ? -22.698 4.519 11.250 1.00 87.88 89 PRO A C 1
ATOM 710 O O . PRO A 1 89 ? -22.340 5.697 11.357 1.00 87.88 89 PRO A O 1
ATOM 713 N N . TYR A 1 90 ? -21.840 3.535 10.987 1.00 89.12 90 TYR A N 1
ATOM 714 C CA . TYR A 1 90 ? -20.399 3.689 10.809 1.00 89.12 90 TYR A CA 1
ATOM 715 C C . TYR A 1 90 ? -19.877 2.845 9.643 1.00 89.12 90 TYR A C 1
ATOM 717 O O . TYR A 1 90 ? -20.456 1.826 9.280 1.00 89.12 90 TYR A O 1
ATOM 725 N N . HIS A 1 91 ? -18.766 3.285 9.051 1.00 91.81 91 HIS A N 1
ATOM 726 C CA . HIS A 1 91 ? -18.118 2.567 7.956 1.00 91.81 91 HIS A CA 1
ATOM 727 C C . HIS A 1 91 ? -17.210 1.461 8.482 1.00 91.81 91 HIS A C 1
ATOM 729 O O . HIS A 1 91 ? -16.349 1.710 9.339 1.00 91.81 91 HIS A O 1
ATOM 735 N N . VAL A 1 92 ? -17.368 0.277 7.905 1.00 93.94 92 VAL A N 1
ATOM 736 C CA . VAL A 1 92 ? -16.510 -0.887 8.102 1.00 93.94 92 VAL A CA 1
ATOM 737 C C . VAL A 1 92 ? -15.862 -1.236 6.775 1.00 93.94 92 VAL A C 1
ATOM 739 O O . VAL A 1 92 ? -16.525 -1.322 5.747 1.00 93.94 92 VAL A O 1
ATOM 742 N N . TYR A 1 93 ? -14.547 -1.397 6.815 1.00 95.25 93 TYR A N 1
ATOM 743 C CA . TYR A 1 93 ? -13.710 -1.756 5.685 1.00 95.25 93 TYR A CA 1
ATOM 744 C C . TYR A 1 93 ? -13.477 -3.260 5.745 1.00 95.25 93 TYR A C 1
ATOM 746 O O . TYR A 1 93 ? -13.032 -3.778 6.774 1.00 95.25 93 TYR A O 1
ATOM 754 N N . GLN A 1 94 ? -13.783 -3.944 4.651 1.00 95.56 94 GLN A N 1
ATOM 755 C CA . GLN A 1 94 ? -13.366 -5.320 4.437 1.00 95.56 94 GLN A CA 1
ATOM 756 C C . GLN A 1 94 ? -11.889 -5.295 4.065 1.00 95.56 94 GLN A C 1
ATOM 758 O O . GLN A 1 94 ? -11.519 -4.631 3.103 1.00 95.56 94 GLN A O 1
ATOM 763 N N . VAL A 1 95 ? -11.054 -5.989 4.828 1.00 95.88 95 VAL A N 1
ATOM 764 C CA . VAL A 1 95 ? -9.644 -6.219 4.520 1.00 95.88 95 VAL A CA 1
ATOM 765 C C . VAL A 1 95 ? -9.501 -7.698 4.231 1.00 95.88 95 VAL A C 1
ATOM 767 O O . VAL A 1 95 ? -9.795 -8.526 5.086 1.00 95.88 95 VAL A O 1
ATOM 770 N N . HIS A 1 96 ? -9.067 -8.022 3.030 1.00 93.44 96 HIS A N 1
ATOM 771 C CA . HIS A 1 96 ? -8.834 -9.384 2.603 1.00 93.44 96 HIS A CA 1
ATOM 772 C C . HIS A 1 96 ? -7.335 -9.650 2.571 1.00 93.44 96 HIS A C 1
ATOM 774 O O . HIS A 1 96 ? -6.555 -8.834 2.068 1.00 93.44 96 HIS A O 1
ATOM 780 N N . ILE A 1 97 ? -6.948 -10.792 3.124 1.00 92.94 97 ILE A N 1
ATOM 781 C CA . ILE A 1 97 ? -5.572 -11.252 3.217 1.00 92.94 97 ILE A CA 1
ATOM 782 C C . ILE A 1 97 ? -5.503 -12.636 2.585 1.00 92.94 97 ILE A C 1
ATOM 784 O O . ILE A 1 97 ? -6.394 -13.456 2.790 1.00 92.94 97 ILE A O 1
ATOM 788 N N . ARG A 1 98 ? -4.444 -12.884 1.822 1.00 89.56 98 ARG A N 1
ATOM 789 C CA . ARG A 1 98 ? -4.101 -14.204 1.298 1.00 89.56 98 ARG A CA 1
ATOM 790 C C . ARG A 1 98 ? -2.645 -14.501 1.616 1.00 89.56 98 ARG A C 1
ATOM 792 O O . ARG A 1 98 ? -1.800 -13.654 1.351 1.00 89.56 98 ARG A O 1
ATOM 799 N N . ILE A 1 99 ? -2.366 -15.670 2.173 1.00 87.69 99 ILE A N 1
ATOM 800 C CA . ILE A 1 99 ? -1.033 -16.230 2.390 1.00 87.69 99 ILE A CA 1
ATOM 801 C C . ILE A 1 99 ? -0.988 -17.573 1.666 1.00 87.69 99 ILE A C 1
ATOM 803 O O . ILE A 1 99 ? -1.646 -18.509 2.105 1.00 87.69 99 ILE A O 1
ATOM 807 N N . ALA A 1 100 ? -0.223 -17.679 0.578 1.00 81.12 100 ALA A N 1
ATOM 808 C CA . ALA A 1 100 ? -0.213 -18.869 -0.281 1.00 81.12 100 ALA A CA 1
ATOM 809 C C . ALA A 1 100 ? -1.647 -19.283 -0.692 1.00 81.12 100 ALA A C 1
ATOM 811 O O . ALA A 1 100 ? -2.300 -18.558 -1.453 1.00 81.12 100 ALA A O 1
ATOM 812 N N . ASP A 1 101 ? -2.136 -20.406 -0.163 1.00 80.12 101 ASP A N 1
ATOM 813 C CA . ASP A 1 101 ? -3.468 -20.965 -0.422 1.00 80.12 101 ASP A CA 1
ATOM 814 C C . ASP A 1 101 ? -4.496 -20.622 0.667 1.00 80.12 101 ASP A C 1
ATOM 816 O O . ASP A 1 101 ? -5.688 -20.871 0.501 1.00 80.12 101 ASP A O 1
ATOM 820 N N . GLU A 1 102 ? -4.059 -20.035 1.783 1.00 85.50 102 GLU A N 1
ATOM 821 C CA . GLU A 1 102 ? -4.941 -19.615 2.865 1.00 85.50 102 GLU A CA 1
ATOM 822 C C . GLU A 1 102 ? -5.409 -18.177 2.641 1.00 85.50 102 GLU A C 1
ATOM 824 O O . GLU A 1 102 ? -4.605 -17.257 2.483 1.00 85.50 102 GLU A O 1
ATOM 829 N N . GLU A 1 103 ? -6.717 -17.949 2.682 1.00 90.56 103 GLU A N 1
ATOM 830 C CA . GLU A 1 103 ? -7.291 -16.614 2.577 1.00 90.56 103 GLU A CA 1
ATOM 831 C C . GLU A 1 103 ? -8.392 -16.372 3.600 1.00 90.56 103 GLU A C 1
ATOM 833 O O . GLU A 1 103 ? -9.124 -17.276 4.000 1.00 90.56 103 GLU A O 1
ATOM 838 N N . TRP A 1 104 ? -8.493 -15.127 4.062 1.00 93.81 104 TRP A N 1
ATOM 839 C CA . TRP A 1 104 ? -9.536 -14.722 4.992 1.00 93.81 104 TRP A CA 1
ATOM 840 C C . TRP A 1 104 ? -9.827 -13.228 4.894 1.00 93.81 104 TRP A C 1
ATOM 842 O O . TRP A 1 104 ? -9.057 -12.426 4.358 1.00 93.81 104 TRP A O 1
ATOM 852 N N . ASN A 1 105 ? -10.971 -12.848 5.455 1.00 93.69 105 ASN A N 1
ATOM 853 C CA . ASN A 1 105 ? -11.407 -11.465 5.540 1.00 93.69 105 ASN A CA 1
ATOM 854 C C . ASN A 1 105 ?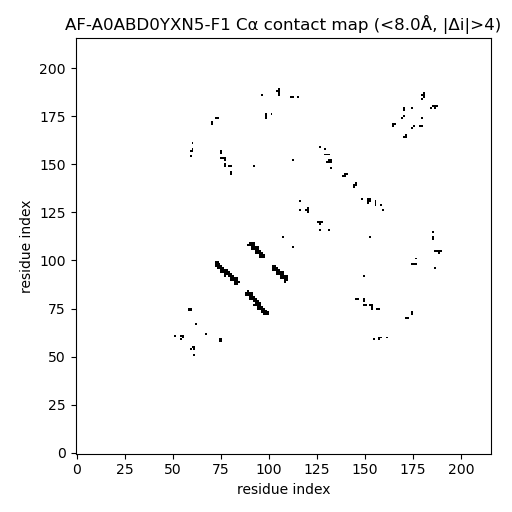 -11.466 -11.025 6.999 1.00 93.69 105 ASN A C 1
ATOM 856 O O . ASN A 1 105 ? -11.974 -11.743 7.858 1.00 93.69 105 ASN A O 1
ATOM 860 N N . VAL A 1 106 ? -11.019 -9.803 7.266 1.00 95.69 106 VAL A N 1
ATOM 861 C CA . VAL A 1 106 ? -11.265 -9.111 8.528 1.00 95.69 106 VAL A CA 1
ATOM 862 C C . VAL A 1 106 ? -12.011 -7.816 8.273 1.00 95.69 106 VAL A C 1
ATOM 864 O O . VAL A 1 106 ? -11.825 -7.138 7.265 1.00 95.69 106 VAL A O 1
ATOM 867 N N . TYR A 1 107 ? -12.860 -7.454 9.222 1.00 95.00 107 TYR A N 1
ATOM 868 C CA . TYR A 1 107 ? -13.716 -6.284 9.121 1.00 95.00 107 TYR A CA 1
ATOM 869 C C . TYR A 1 107 ? -13.295 -5.271 10.168 1.00 95.00 107 TYR A C 1
ATOM 871 O O . TYR A 1 107 ? -13.200 -5.585 11.359 1.00 95.00 107 TYR A O 1
ATOM 879 N N . ARG A 1 108 ? -12.950 -4.064 9.716 1.00 94.75 108 ARG A N 1
ATOM 880 C CA . ARG A 1 108 ? -12.343 -3.048 10.576 1.00 94.75 108 ARG A CA 1
ATOM 881 C C . ARG A 1 108 ? -12.956 -1.687 10.339 1.00 94.75 108 ARG A C 1
ATOM 883 O O . ARG A 1 108 ? -13.087 -1.242 9.207 1.00 94.75 108 ARG A O 1
ATOM 890 N N . ARG A 1 109 ? -13.282 -0.968 11.409 1.00 93.75 109 ARG A N 1
ATOM 891 C CA . ARG A 1 109 ? -13.632 0.458 11.337 1.00 93.75 109 ARG A CA 1
ATOM 892 C C . ARG A 1 109 ? -12.368 1.310 11.349 1.00 93.75 109 ARG A C 1
ATOM 894 O O . ARG A 1 109 ? -11.374 0.942 11.968 1.00 93.75 109 ARG A O 1
ATOM 901 N N . TYR A 1 110 ? -12.432 2.515 10.779 1.00 93.00 110 TYR A N 1
ATOM 902 C CA . TYR A 1 110 ? -11.297 3.458 10.722 1.00 93.00 110 TYR A CA 1
ATOM 903 C C . TYR A 1 110 ? -10.573 3.653 12.073 1.00 93.00 110 TYR A C 1
ATOM 905 O O . TYR A 1 110 ? -9.353 3.777 12.121 1.00 93.00 110 TYR A O 1
ATOM 913 N N . ALA A 1 111 ? -11.309 3.662 13.191 1.00 92.69 111 ALA A N 1
ATOM 914 C CA . ALA A 1 111 ? -10.714 3.815 14.520 1.00 92.69 111 ALA A CA 1
ATOM 915 C C . ALA A 1 111 ? -9.704 2.701 14.857 1.00 92.69 111 ALA A C 1
ATOM 917 O O . ALA A 1 111 ? -8.686 2.992 15.475 1.00 92.69 111 ALA A O 1
ATOM 918 N N . GLN A 1 112 ? -9.942 1.466 14.402 1.00 94.81 112 GLN A N 1
ATOM 919 C CA . GLN A 1 112 ? -9.019 0.344 14.596 1.00 94.81 112 GLN A CA 1
ATOM 920 C C . GLN A 1 112 ? -7.749 0.508 13.749 1.00 94.81 112 GLN A C 1
ATOM 922 O O . GLN A 1 112 ? -6.656 0.284 14.257 1.00 94.81 112 GLN A O 1
ATOM 927 N N . PHE A 1 113 ? -7.863 0.992 12.503 1.00 96.12 113 PHE A N 1
ATOM 928 C CA . PHE A 1 113 ? -6.691 1.345 11.684 1.00 96.12 113 PHE A CA 1
ATOM 929 C C . PHE A 1 113 ? -5.851 2.439 12.346 1.00 96.12 113 PHE A C 1
ATOM 931 O O . PHE A 1 113 ? -4.627 2.401 12.313 1.00 96.12 113 PHE A O 1
ATOM 938 N N . TYR A 1 114 ? -6.507 3.423 12.963 1.00 94.56 114 TYR A N 1
ATOM 939 C CA . TYR A 1 114 ? -5.816 4.507 13.653 1.00 94.56 114 TYR A CA 1
ATOM 940 C C . TYR A 1 114 ? -5.056 4.023 14.897 1.00 94.56 114 TYR A C 1
ATOM 942 O O . TYR A 1 114 ? -3.963 4.514 15.168 1.00 94.56 114 TYR A O 1
ATOM 950 N N . ILE A 1 115 ? -5.614 3.061 15.642 1.00 94.94 115 ILE A N 1
ATOM 951 C CA . ILE A 1 115 ? -4.920 2.408 16.763 1.00 94.94 115 ILE A CA 1
ATOM 952 C C . ILE A 1 115 ? -3.703 1.638 16.241 1.00 94.94 115 ILE A C 1
ATOM 954 O O . ILE A 1 115 ? -2.601 1.875 16.727 1.00 94.94 115 ILE A O 1
ATOM 958 N N . LEU A 1 116 ? -3.876 0.813 15.200 1.00 95.62 116 LEU A N 1
ATOM 959 C CA . LEU A 1 116 ? -2.771 0.109 14.541 1.00 95.62 116 LEU A CA 1
ATOM 960 C C . LEU A 1 116 ? -1.648 1.075 14.140 1.00 95.62 116 LEU A C 1
ATOM 962 O O . LEU A 1 116 ? -0.488 0.826 14.456 1.00 95.62 116 LEU A O 1
ATOM 966 N N . HIS A 1 117 ? -1.985 2.193 13.491 1.00 94.81 117 HIS A N 1
ATOM 967 C CA . HIS A 1 117 ? -1.006 3.200 13.084 1.00 94.81 117 HIS A CA 1
ATOM 968 C C . HIS A 1 117 ? -0.254 3.798 14.272 1.0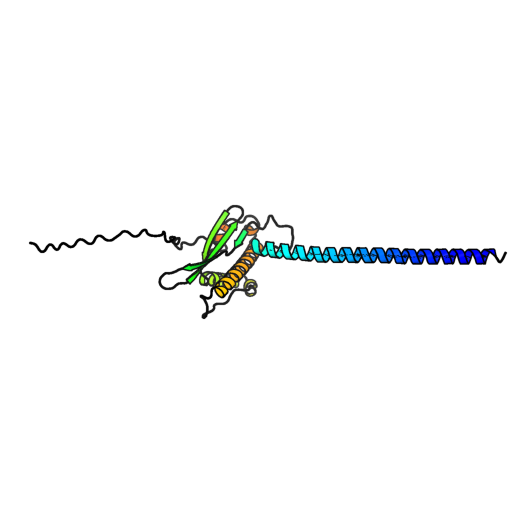0 94.81 117 HIS A C 1
ATOM 970 O O . HIS A 1 117 ? 0.963 3.946 14.215 1.00 94.81 117 HIS A O 1
ATOM 976 N N . LYS A 1 118 ? -0.957 4.124 15.360 1.00 94.56 118 LYS A N 1
ATOM 977 C CA . LYS A 1 118 ? -0.320 4.659 16.565 1.00 94.56 118 LYS A CA 1
ATOM 978 C C . LYS A 1 118 ? 0.660 3.674 17.192 1.00 94.56 118 LYS A C 1
ATOM 980 O O . LYS A 1 118 ? 1.764 4.088 17.525 1.00 94.56 118 LYS A O 1
ATOM 985 N N . GLU A 1 119 ? 0.270 2.414 17.352 1.00 93.56 119 GLU A N 1
ATOM 986 C CA . GLU A 1 119 ? 1.129 1.416 17.997 1.00 93.56 119 GLU A CA 1
ATOM 987 C C . GLU A 1 119 ? 2.325 1.050 17.115 1.00 93.56 119 GLU A C 1
ATOM 989 O O . GLU A 1 119 ? 3.466 1.089 17.569 1.00 93.56 119 GLU A O 1
ATOM 994 N N . THR A 1 120 ? 2.101 0.830 15.819 1.00 91.31 120 THR A N 1
ATOM 995 C CA . THR A 1 120 ? 3.195 0.525 14.884 1.00 91.31 120 THR A CA 1
ATOM 996 C C . THR A 1 120 ? 4.156 1.697 14.709 1.00 91.31 120 THR A C 1
ATOM 998 O O . THR A 1 120 ? 5.360 1.477 14.665 1.00 91.31 120 THR A O 1
ATOM 1001 N N . LYS A 1 121 ? 3.679 2.949 14.704 1.00 93.38 121 LYS A N 1
ATOM 1002 C CA . LYS A 1 121 ? 4.545 4.142 14.673 1.00 93.38 121 LYS A CA 1
ATOM 1003 C C . LYS A 1 121 ? 5.461 4.252 15.897 1.00 93.38 121 LYS A C 1
ATOM 1005 O O . LYS A 1 121 ? 6.568 4.766 15.758 1.00 93.38 121 LYS A O 1
ATOM 1010 N N . LYS A 1 122 ? 5.022 3.803 17.081 1.00 92.50 122 LYS A N 1
ATOM 1011 C CA . LYS A 1 122 ? 5.885 3.755 18.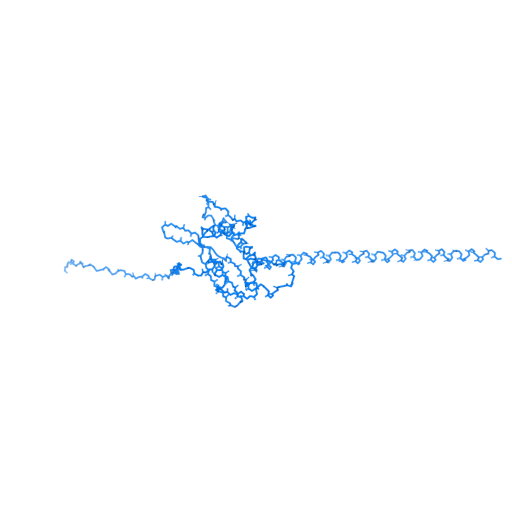277 1.00 92.50 122 LYS A CA 1
ATOM 1012 C C . LYS A 1 122 ? 6.988 2.713 18.119 1.00 92.50 122 LYS A C 1
ATOM 1014 O O . LYS A 1 122 ? 8.116 2.966 18.519 1.00 92.50 122 LYS A O 1
ATOM 1019 N N . GLN A 1 123 ? 6.649 1.562 17.542 1.00 90.62 123 GLN A N 1
ATOM 10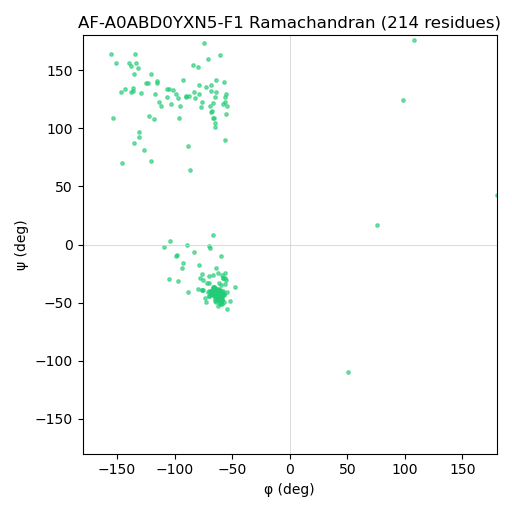20 C CA . GLN A 1 123 ? 7.580 0.454 17.349 1.00 90.62 123 GLN A CA 1
ATOM 1021 C C . GLN A 1 123 ? 8.574 0.716 16.206 1.00 90.62 123 GLN A C 1
ATOM 1023 O O . GLN A 1 123 ? 9.752 0.400 16.332 1.00 90.62 123 GLN A O 1
ATOM 1028 N N . TYR A 1 124 ? 8.116 1.333 15.114 1.00 90.00 124 TYR A N 1
ATOM 1029 C CA . TYR A 1 124 ? 8.913 1.626 13.925 1.00 90.00 124 TYR A CA 1
ATOM 1030 C C . TYR A 1 124 ? 8.730 3.098 13.512 1.00 90.00 124 TYR A C 1
ATOM 1032 O O . TYR A 1 124 ? 7.776 3.435 12.798 1.00 90.00 124 TYR A O 1
ATOM 1040 N N . PRO A 1 125 ? 9.647 4.002 13.906 1.00 91.19 125 PRO A N 1
ATOM 1041 C CA . PRO A 1 125 ? 9.524 5.437 13.633 1.00 91.19 125 PRO A CA 1
ATOM 1042 C C . PRO A 1 125 ? 9.370 5.797 12.147 1.00 91.19 125 PRO A C 1
ATOM 1044 O O . PRO A 1 125 ? 8.693 6.772 11.820 1.00 91.19 125 PRO A O 1
ATOM 1047 N N . VAL A 1 126 ? 9.919 4.984 11.234 1.00 88.44 126 VAL A N 1
ATOM 1048 C CA . VAL A 1 126 ? 9.798 5.168 9.773 1.00 88.44 126 VAL A CA 1
ATOM 1049 C C . VAL A 1 126 ? 8.344 5.175 9.282 1.00 88.44 126 VAL A C 1
ATOM 1051 O O . VAL A 1 126 ? 8.020 5.845 8.301 1.00 88.44 126 VAL A O 1
ATOM 1054 N N . ILE A 1 127 ? 7.429 4.515 10.003 1.00 89.06 127 ILE A N 1
ATOM 1055 C CA . ILE A 1 127 ? 5.994 4.483 9.680 1.00 89.06 127 ILE A CA 1
ATOM 1056 C C . ILE A 1 127 ? 5.365 5.879 9.780 1.00 89.06 127 ILE A C 1
ATOM 1058 O O . ILE A 1 127 ? 4.339 6.137 9.151 1.00 89.06 127 ILE A O 1
ATOM 1062 N N . ALA A 1 128 ? 5.981 6.820 10.505 1.00 88.94 128 ALA A N 1
ATOM 1063 C CA . ALA A 1 128 ? 5.535 8.210 10.545 1.00 88.94 128 ALA A CA 1
ATOM 1064 C C . ALA A 1 128 ? 5.502 8.873 9.155 1.00 88.94 128 ALA A C 1
ATOM 1066 O O . ALA A 1 128 ? 4.685 9.765 8.939 1.00 88.94 128 ALA A O 1
ATOM 1067 N N . ALA A 1 129 ? 6.356 8.426 8.228 1.00 88.44 129 ALA A N 1
ATOM 1068 C CA . ALA A 1 129 ? 6.403 8.910 6.851 1.00 88.44 129 ALA A CA 1
ATOM 1069 C C . ALA A 1 129 ? 5.368 8.232 5.933 1.00 88.44 129 ALA A C 1
ATOM 1071 O O . ALA A 1 129 ? 5.228 8.602 4.765 1.00 88.44 129 ALA A O 1
ATOM 1072 N N . PHE A 1 130 ? 4.647 7.213 6.414 1.00 88.12 130 PHE A N 1
ATOM 1073 C CA . PHE A 1 130 ? 3.640 6.532 5.606 1.00 88.12 130 PHE A CA 1
ATOM 1074 C C . PHE A 1 130 ? 2.368 7.377 5.578 1.00 88.12 130 PHE A C 1
ATOM 1076 O O . PHE A 1 130 ? 1.853 7.786 6.618 1.00 88.12 130 PHE A O 1
ATOM 1083 N N . ASN A 1 131 ? 1.840 7.618 4.377 1.00 87.69 131 ASN A N 1
ATOM 1084 C CA . ASN A 1 131 ? 0.630 8.410 4.196 1.00 87.69 131 ASN A CA 1
ATOM 1085 C C . ASN A 1 131 ? -0.575 7.700 4.834 1.00 87.69 131 ASN A C 1
ATOM 1087 O O . ASN A 1 131 ? -1.087 6.722 4.287 1.00 87.69 131 ASN A O 1
ATOM 1091 N N . PHE A 1 132 ? -1.018 8.189 5.992 1.00 91.38 132 PHE A N 1
ATOM 1092 C CA . PHE A 1 132 ? -2.193 7.686 6.693 1.00 91.38 132 PHE A CA 1
ATOM 1093 C C . PHE A 1 132 ? -3.345 8.695 6.561 1.00 91.38 132 PHE A C 1
ATOM 1095 O O . PHE A 1 132 ? -3.164 9.873 6.886 1.00 91.38 132 PHE A O 1
ATOM 1102 N N . PRO A 1 133 ? -4.543 8.280 6.105 1.00 89.69 133 PRO A N 1
ATOM 1103 C CA . PRO A 1 133 ? -5.639 9.213 5.867 1.00 89.69 133 PRO A CA 1
ATOM 1104 C C . PRO A 1 133 ? -6.088 9.874 7.183 1.00 89.69 133 PRO A C 1
ATOM 1106 O O . PRO A 1 133 ? -6.346 9.161 8.152 1.00 89.69 133 PRO A O 1
ATOM 1109 N N . PRO A 1 134 ? -6.234 11.212 7.247 1.00 85.00 134 PRO A N 1
ATOM 1110 C CA . PRO A 1 134 ? -6.559 11.901 8.490 1.00 85.00 134 PRO A CA 1
ATOM 1111 C C . PRO A 1 134 ? -7.999 11.646 8.961 1.00 85.00 134 PRO A C 1
ATOM 1113 O O . PRO A 1 134 ? -8.920 11.310 8.194 1.00 85.00 134 PRO A O 1
ATOM 1116 N N . LYS A 1 135 ? -8.224 11.888 10.259 1.00 78.44 135 LYS A N 1
ATOM 1117 C CA . LYS A 1 135 ? -9.577 11.987 10.814 1.00 78.44 135 LYS A CA 1
ATOM 1118 C C . LYS A 1 135 ? -10.239 13.234 10.231 1.00 78.44 135 LYS A C 1
ATOM 1120 O O . LYS A 1 135 ? -9.745 14.336 10.423 1.00 78.44 135 LYS A O 1
ATOM 1125 N N . LYS A 1 136 ? -11.379 13.058 9.562 1.00 74.12 136 LYS A N 1
ATOM 1126 C CA . LYS A 1 136 ? -12.288 14.158 9.220 1.00 74.12 136 LYS A CA 1
ATOM 1127 C C . LYS A 1 136 ? -13.521 14.094 10.109 1.00 74.12 136 LYS A C 1
ATOM 1129 O O . LYS A 1 136 ? -14.094 13.016 10.280 1.00 74.12 136 LYS A O 1
ATOM 1134 N N . THR A 1 137 ? -13.906 15.245 10.648 1.00 60.69 137 THR A N 1
ATOM 1135 C CA . THR A 1 137 ? -15.108 15.448 11.468 1.00 60.69 137 THR A CA 1
ATOM 1136 C C . THR A 1 137 ? -16.321 15.887 10.638 1.00 60.69 137 THR A C 1
ATOM 1138 O O . THR A 1 137 ? -17.443 15.721 11.098 1.00 60.69 137 THR A O 1
ATOM 1141 N N . ILE A 1 138 ? -16.116 16.353 9.398 1.00 55.38 138 ILE A N 1
ATOM 1142 C CA . ILE A 1 138 ? -17.159 16.806 8.457 1.00 55.38 138 ILE A CA 1
ATOM 1143 C C . ILE A 1 138 ? -17.050 16.000 7.146 1.00 55.38 138 ILE A C 1
ATOM 1145 O O . ILE A 1 138 ? -15.941 15.723 6.686 1.00 55.38 138 ILE A O 1
ATOM 1149 N N . GLY A 1 139 ? -18.185 15.589 6.559 1.00 62.22 139 GLY A N 1
ATOM 1150 C CA . GLY A 1 139 ? -18.236 14.870 5.269 1.00 62.22 139 GLY A CA 1
ATOM 1151 C C . GLY A 1 139 ? -17.839 13.387 5.320 1.00 62.22 139 GLY A C 1
ATOM 1152 O O . GLY A 1 139 ? -17.560 12.773 4.299 1.00 62.22 139 GLY A O 1
ATOM 1153 N N . ASN A 1 140 ? -17.816 12.773 6.504 1.00 66.69 140 ASN A N 1
ATOM 1154 C CA . ASN A 1 140 ? -17.380 11.384 6.705 1.00 66.69 140 ASN A CA 1
ATOM 1155 C C . ASN A 1 140 ? -18.322 10.300 6.131 1.00 66.69 140 ASN A C 1
ATOM 1157 O O . ASN A 1 140 ? -17.995 9.116 6.240 1.00 66.69 140 ASN A O 1
ATOM 1161 N N . LYS A 1 141 ? -19.468 10.702 5.570 1.00 75.31 141 LYS A N 1
ATOM 1162 C CA . LYS A 1 141 ? -20.441 9.849 4.868 1.00 75.31 141 LYS A CA 1
ATOM 1163 C C . LYS A 1 141 ? -20.487 10.080 3.358 1.00 75.31 141 LYS A C 1
ATOM 1165 O O . LYS A 1 141 ? -21.235 9.393 2.677 1.00 75.31 141 LYS A O 1
ATOM 1170 N N . ASP A 1 142 ? -19.711 11.031 2.846 1.00 83.75 142 ASP A N 1
ATOM 1171 C CA . ASP A 1 142 ? -19.601 11.252 1.409 1.00 83.75 142 ASP A CA 1
ATOM 1172 C C . ASP A 1 142 ? -18.946 10.035 0.735 1.00 83.75 142 ASP A C 1
ATOM 1174 O O . ASP A 1 142 ? -17.876 9.588 1.156 1.00 83.75 142 ASP A O 1
ATOM 1178 N N . ALA A 1 143 ? -19.592 9.482 -0.294 1.00 83.38 143 ALA A N 1
ATOM 1179 C CA . ALA A 1 143 ? -19.155 8.238 -0.929 1.00 83.38 143 ALA A CA 1
ATOM 1180 C C . ALA A 1 143 ? -17.759 8.366 -1.558 1.00 83.38 143 ALA A C 1
ATOM 1182 O O . ALA A 1 143 ? -16.924 7.475 -1.399 1.00 83.38 143 ALA A O 1
ATOM 1183 N N . LYS A 1 144 ? -17.468 9.505 -2.202 1.00 86.38 144 LYS A N 1
ATOM 1184 C CA . LYS A 1 144 ? -16.162 9.771 -2.818 1.00 86.38 144 LYS A CA 1
ATOM 1185 C C . LYS A 1 144 ? -15.065 9.842 -1.758 1.00 86.38 144 LYS A C 1
ATOM 1187 O O . LYS A 1 144 ? -13.984 9.292 -1.947 1.00 86.38 144 LYS A O 1
ATOM 1192 N N . PHE A 1 145 ? -15.345 10.479 -0.624 1.00 87.38 145 PHE A N 1
ATOM 1193 C CA . PHE A 1 145 ? -14.423 10.531 0.505 1.00 87.38 145 PHE A CA 1
ATOM 1194 C C . PHE A 1 145 ? -14.163 9.156 1.129 1.00 87.38 145 PHE A C 1
ATOM 1196 O O . PHE A 1 145 ? -13.025 8.831 1.473 1.00 87.38 145 PHE A O 1
ATOM 1203 N N . VAL A 1 146 ? -15.214 8.360 1.313 1.00 88.06 146 VAL A N 1
ATOM 1204 C CA . VAL A 1 146 ? -15.112 7.016 1.890 1.00 88.06 146 VAL A CA 1
ATOM 1205 C C . VAL A 1 146 ? -14.280 6.105 0.983 1.00 88.06 146 VAL A C 1
ATOM 1207 O O . VAL A 1 146 ? -13.421 5.377 1.483 1.00 88.06 146 VAL A O 1
ATOM 1210 N N . GLU A 1 147 ? -14.459 6.217 -0.332 1.00 90.75 147 GLU A N 1
ATOM 1211 C CA . GLU A 1 147 ? -13.695 5.458 -1.322 1.00 90.75 147 GLU A CA 1
ATOM 1212 C C . GLU A 1 147 ? -12.225 5.903 -1.412 1.00 90.75 147 GLU A C 1
ATOM 1214 O O . GLU A 1 147 ? -11.316 5.074 -1.357 1.00 90.75 147 GLU A O 1
ATOM 1219 N N . ASP A 1 148 ? -11.954 7.212 -1.431 1.00 91.19 148 ASP A N 1
ATOM 1220 C CA . ASP A 1 148 ? -10.584 7.746 -1.353 1.00 91.19 148 ASP A CA 1
ATOM 1221 C C . ASP A 1 148 ? -9.870 7.279 -0.072 1.00 91.19 148 ASP A C 1
ATOM 1223 O O . ASP A 1 148 ? -8.708 6.859 -0.089 1.00 91.19 148 ASP A O 1
ATOM 1227 N N . ARG A 1 149 ? -10.585 7.273 1.059 1.00 93.06 149 ARG A N 1
ATOM 1228 C CA . ARG A 1 149 ? -10.065 6.730 2.314 1.00 93.06 149 ARG A CA 1
ATOM 1229 C C . ARG A 1 149 ? -9.800 5.225 2.213 1.00 93.06 149 ARG A C 1
ATOM 1231 O O . ARG A 1 149 ? -8.765 4.796 2.719 1.00 93.06 149 ARG A O 1
ATOM 1238 N N . ARG A 1 150 ? -10.675 4.433 1.583 1.00 94.44 150 ARG A N 1
ATOM 1239 C CA . ARG A 1 150 ? -10.477 2.984 1.372 1.00 94.44 150 ARG A CA 1
ATOM 1240 C C . ARG A 1 150 ? -9.169 2.715 0.625 1.00 94.44 150 ARG A C 1
ATOM 1242 O O . ARG A 1 150 ? -8.348 1.933 1.103 1.00 94.44 150 ARG A O 1
ATOM 1249 N N . LEU A 1 151 ? -8.943 3.419 -0.485 1.00 91.81 151 LEU A N 1
ATOM 1250 C CA . LEU A 1 151 ? -7.721 3.313 -1.288 1.00 91.81 151 LEU A CA 1
ATOM 1251 C C . LEU A 1 151 ? -6.467 3.664 -0.477 1.00 91.81 151 LEU A C 1
ATOM 1253 O O . LEU A 1 151 ? -5.493 2.909 -0.475 1.00 91.81 151 LEU A O 1
ATOM 1257 N N . LYS A 1 152 ? -6.504 4.768 0.279 1.00 92.88 152 LYS A N 1
ATOM 1258 C CA . LYS A 1 152 ? -5.387 5.186 1.143 1.00 92.88 152 LYS A CA 1
ATOM 1259 C C . LYS A 1 152 ? -5.099 4.183 2.257 1.00 92.88 152 LYS A C 1
ATOM 1261 O O . LYS A 1 152 ? -3.937 3.909 2.540 1.00 92.88 152 LYS A O 1
ATOM 1266 N N . LEU A 1 153 ? -6.133 3.603 2.874 1.00 95.38 153 LEU A N 1
ATOM 1267 C CA . LEU A 1 153 ? -5.965 2.558 3.888 1.00 95.38 153 LEU A CA 1
ATOM 1268 C C . LEU A 1 153 ? -5.348 1.284 3.294 1.00 95.38 153 LEU A C 1
ATOM 1270 O O . LEU A 1 153 ? -4.476 0.697 3.929 1.00 95.38 153 LEU A O 1
ATOM 1274 N N . GLN A 1 154 ? -5.739 0.887 2.078 1.00 94.12 154 GLN A N 1
ATOM 1275 C CA . GLN A 1 154 ? -5.127 -0.247 1.377 1.00 94.12 154 GLN A CA 1
ATOM 1276 C C . GLN A 1 154 ? -3.636 -0.012 1.124 1.00 94.12 154 GLN A C 1
ATOM 1278 O O . GLN A 1 154 ? -2.811 -0.855 1.470 1.00 94.12 154 GLN A O 1
ATOM 1283 N N . GLN A 1 155 ? -3.285 1.141 0.548 1.00 90.19 155 GLN A N 1
ATOM 1284 C CA . GLN A 1 155 ? -1.890 1.505 0.290 1.00 90.19 155 GLN A CA 1
ATOM 1285 C C . GLN A 1 155 ? -1.074 1.543 1.587 1.00 90.19 155 GLN A C 1
ATOM 1287 O O . GLN A 1 155 ? 0.026 0.994 1.641 1.00 90.19 155 GLN A O 1
ATOM 1292 N N . TYR A 1 156 ? -1.627 2.136 2.648 1.00 93.81 156 TYR A N 1
ATOM 1293 C CA . TYR A 1 156 ? -0.997 2.169 3.964 1.00 93.81 156 TYR A CA 1
ATOM 1294 C C . TYR A 1 156 ? -0.735 0.761 4.517 1.00 93.81 156 TYR A C 1
ATOM 1296 O O . TYR A 1 156 ? 0.399 0.466 4.891 1.00 93.81 156 TYR A O 1
ATOM 1304 N N . LEU A 1 157 ? -1.748 -0.116 4.538 1.00 94.06 157 LEU A N 1
ATOM 1305 C CA . LEU A 1 157 ? -1.604 -1.482 5.051 1.00 94.06 157 LEU A CA 1
ATOM 1306 C C . LEU A 1 157 ? -0.576 -2.288 4.258 1.00 94.06 157 LEU A C 1
ATOM 1308 O O . LEU A 1 157 ? 0.210 -3.009 4.859 1.00 94.06 157 LEU A O 1
ATOM 1312 N N . ARG A 1 158 ? -0.544 -2.136 2.930 1.00 89.81 158 ARG A N 1
ATOM 1313 C CA . ARG A 1 158 ? 0.459 -2.788 2.078 1.00 89.81 158 ARG A CA 1
ATOM 1314 C C . ARG A 1 158 ? 1.877 -2.332 2.423 1.00 89.81 158 ARG A C 1
ATOM 1316 O O . ARG A 1 158 ? 2.752 -3.163 2.631 1.00 89.81 158 ARG A O 1
ATOM 1323 N N . ARG A 1 159 ? 2.104 -1.019 2.555 1.00 88.12 159 ARG A N 1
ATOM 1324 C CA . ARG A 1 159 ? 3.421 -0.483 2.949 1.00 88.12 159 ARG A CA 1
ATOM 1325 C C . ARG A 1 159 ? 3.831 -0.939 4.348 1.00 88.12 159 ARG A C 1
ATOM 1327 O O . ARG A 1 159 ? 4.988 -1.291 4.555 1.00 88.12 159 ARG A O 1
ATOM 1334 N N . LEU A 1 160 ? 2.887 -0.946 5.288 1.00 90.25 160 LEU A N 1
ATOM 1335 C CA . LEU A 1 160 ? 3.096 -1.448 6.644 1.00 90.25 160 LEU A CA 1
ATOM 1336 C C . LEU A 1 160 ? 3.501 -2.925 6.638 1.00 90.25 160 LEU A C 1
ATOM 1338 O O . LEU A 1 160 ? 4.493 -3.289 7.260 1.00 90.25 160 LEU A O 1
ATOM 1342 N N . LEU A 1 161 ? 2.748 -3.755 5.921 1.00 89.81 161 LEU A N 1
ATOM 1343 C CA . LEU A 1 161 ? 2.980 -5.189 5.835 1.00 89.81 161 LEU A CA 1
ATOM 1344 C C . LEU A 1 161 ? 4.347 -5.496 5.213 1.00 89.81 161 LEU A C 1
ATOM 1346 O O . LEU A 1 161 ? 5.117 -6.243 5.807 1.00 89.81 161 LEU A O 1
ATOM 1350 N N . ASN A 1 162 ? 4.688 -4.855 4.092 1.00 86.69 162 ASN A N 1
ATOM 1351 C CA . ASN A 1 162 ? 5.997 -5.013 3.452 1.00 86.69 162 ASN A CA 1
ATOM 1352 C C . ASN A 1 162 ? 7.140 -4.632 4.400 1.00 86.69 162 ASN A C 1
ATOM 1354 O O . ASN A 1 162 ? 8.145 -5.335 4.474 1.00 86.69 162 ASN A O 1
ATOM 1358 N N . HIS A 1 163 ? 6.979 -3.543 5.160 1.00 86.25 163 HIS A N 1
ATOM 1359 C CA . HIS A 1 163 ? 7.971 -3.145 6.153 1.00 86.25 163 HIS A CA 1
ATOM 1360 C C . HIS A 1 163 ? 8.132 -4.198 7.258 1.00 86.25 163 HIS A C 1
ATOM 1362 O O . HIS A 1 163 ? 9.255 -4.539 7.616 1.00 86.25 163 HIS A O 1
ATOM 1368 N N . ILE A 1 164 ? 7.030 -4.741 7.779 1.00 87.69 164 ILE A N 1
ATOM 1369 C CA . ILE A 1 164 ? 7.068 -5.754 8.841 1.00 87.69 164 ILE A CA 1
ATOM 1370 C C . ILE A 1 164 ? 7.699 -7.057 8.343 1.00 87.69 164 ILE A C 1
ATOM 1372 O O . ILE A 1 164 ? 8.543 -7.609 9.045 1.00 87.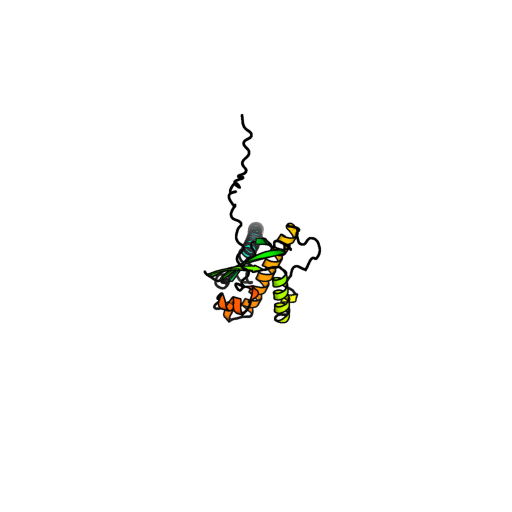69 164 ILE A O 1
ATOM 1376 N N . ILE A 1 165 ? 7.349 -7.517 7.136 1.00 85.81 165 ILE A N 1
ATOM 1377 C CA . ILE A 1 165 ? 7.940 -8.713 6.515 1.00 85.81 165 ILE A CA 1
ATOM 1378 C C . ILE A 1 165 ? 9.455 -8.536 6.366 1.00 85.81 165 ILE A C 1
ATOM 1380 O O . ILE A 1 165 ? 10.214 -9.395 6.803 1.00 85.81 165 ILE A O 1
ATOM 1384 N N . ALA A 1 166 ? 9.902 -7.389 5.845 1.00 83.81 166 ALA A N 1
ATOM 1385 C CA . ALA A 1 166 ? 11.325 -7.100 5.667 1.00 83.81 166 ALA A CA 1
ATOM 1386 C C . ALA A 1 166 ? 12.117 -7.051 6.989 1.00 83.81 166 ALA A C 1
ATOM 1388 O O . ALA A 1 166 ? 13.324 -7.269 6.986 1.00 83.81 166 ALA A O 1
ATOM 1389 N N . ASN A 1 167 ? 11.454 -6.770 8.116 1.00 84.81 167 ASN A N 1
ATOM 1390 C CA . ASN A 1 167 ? 12.081 -6.689 9.440 1.00 84.81 167 ASN A CA 1
ATOM 1391 C C . ASN A 1 167 ? 11.807 -7.917 10.326 1.00 84.81 167 ASN A C 1
ATOM 1393 O O . ASN A 1 167 ? 12.221 -7.939 11.484 1.00 84.81 167 ASN A O 1
ATOM 1397 N N . THR A 1 168 ? 11.113 -8.936 9.810 1.00 86.06 168 THR A N 1
ATOM 1398 C CA . THR A 1 168 ? 10.738 -10.138 10.566 1.00 86.06 168 THR A CA 1
ATOM 1399 C C . THR A 1 168 ? 11.096 -11.382 9.762 1.00 86.06 168 THR A C 1
ATOM 1401 O O . THR A 1 168 ? 10.293 -11.881 8.976 1.00 86.06 168 THR A O 1
ATOM 1404 N N . SER A 1 169 ? 12.297 -11.921 9.985 1.00 85.25 169 SER A N 1
ATOM 1405 C CA . SER A 1 169 ? 12.845 -13.033 9.192 1.00 85.25 169 SER A CA 1
ATOM 1406 C C . SER A 1 169 ? 11.944 -14.273 9.160 1.00 85.25 169 SER A C 1
ATOM 1408 O O . SER A 1 169 ? 11.861 -14.952 8.142 1.00 85.25 169 SER A O 1
ATOM 1410 N N . SER A 1 170 ? 11.221 -14.562 10.247 1.00 85.50 170 SER A N 1
ATOM 1411 C CA . SER A 1 170 ? 10.272 -15.681 10.292 1.00 85.50 170 SER A CA 1
ATOM 1412 C C . SER A 1 170 ? 9.091 -15.499 9.330 1.00 85.50 170 SER A C 1
ATOM 1414 O O . SER A 1 170 ? 8.697 -16.458 8.671 1.00 85.50 170 SER A O 1
ATOM 1416 N N . LEU A 1 171 ? 8.566 -14.274 9.196 1.00 83.62 171 LEU A N 1
ATOM 1417 C CA . LEU A 1 171 ? 7.510 -13.951 8.230 1.00 83.62 171 LEU A CA 1
ATOM 1418 C C . LEU A 1 171 ? 8.029 -13.941 6.791 1.00 83.62 171 LEU A C 1
ATOM 1420 O O . LEU A 1 171 ? 7.281 -14.302 5.891 1.00 83.62 171 LEU A O 1
ATOM 1424 N N . ALA A 1 172 ? 9.281 -13.539 6.570 1.00 81.12 172 ALA A N 1
ATOM 1425 C CA . ALA A 1 172 ? 9.883 -13.552 5.239 1.00 81.12 172 ALA A CA 1
ATOM 1426 C C . ALA A 1 172 ? 10.087 -14.981 4.704 1.00 81.12 172 ALA A C 1
ATOM 1428 O O . ALA A 1 172 ? 9.850 -15.232 3.527 1.00 81.12 172 ALA A O 1
ATOM 1429 N N . ASN A 1 173 ? 10.484 -15.917 5.572 1.00 81.56 173 ASN A N 1
ATOM 1430 C CA . ASN A 1 173 ? 10.851 -17.275 5.160 1.00 81.56 173 ASN A CA 1
ATOM 1431 C C . ASN A 1 173 ? 9.667 -18.252 5.124 1.00 81.56 173 ASN A C 1
ATOM 1433 O O . ASN A 1 173 ? 9.591 -19.093 4.233 1.00 81.56 173 ASN A O 1
ATOM 1437 N N . ALA A 1 174 ? 8.765 -18.184 6.108 1.00 84.31 174 ALA A N 1
ATOM 1438 C CA . ALA A 1 174 ? 7.654 -19.126 6.250 1.00 84.31 174 ALA A CA 1
ATOM 1439 C C . ALA A 1 174 ? 6.404 -18.420 6.807 1.00 84.31 174 ALA A C 1
ATOM 1441 O O . ALA A 1 174 ? 6.022 -18.623 7.967 1.00 84.31 174 ALA A O 1
ATOM 1442 N N . PRO A 1 175 ? 5.762 -17.549 6.011 1.00 85.06 175 PRO A N 1
ATOM 1443 C CA . PRO A 1 175 ? 4.587 -16.827 6.463 1.00 85.06 175 PRO A CA 1
ATOM 1444 C C . PRO A 1 175 ? 3.407 -17.778 6.651 1.00 85.06 175 PRO A C 1
ATOM 1446 O O . PRO A 1 175 ? 3.068 -18.572 5.780 1.00 85.06 175 PRO A O 1
ATOM 1449 N N . THR A 1 176 ? 2.746 -17.651 7.795 1.00 90.44 176 THR A N 1
ATOM 1450 C CA . THR A 1 176 ? 1.513 -18.371 8.129 1.00 90.44 176 THR A CA 1
ATOM 1451 C C . THR A 1 176 ? 0.511 -17.391 8.718 1.00 90.44 176 THR A C 1
ATOM 1453 O O . THR A 1 176 ? 0.906 -16.361 9.281 1.00 90.44 176 THR A O 1
ATOM 1456 N N . LYS A 1 177 ? -0.790 -17.699 8.648 1.00 91.00 177 LYS A N 1
ATOM 1457 C CA . LYS A 1 177 ? -1.818 -16.866 9.289 1.00 91.00 177 LYS A CA 1
ATOM 1458 C C . LYS A 1 177 ? -1.562 -16.708 10.783 1.00 91.00 177 LYS A C 1
ATOM 1460 O O . LYS A 1 177 ? -1.652 -15.595 11.296 1.00 91.00 177 LYS A O 1
ATOM 1465 N N . SER A 1 178 ? -1.180 -17.777 11.482 1.00 92.19 178 SER A N 1
ATOM 1466 C CA . SER A 1 178 ? -0.878 -17.716 12.919 1.00 92.19 178 SER A CA 1
ATOM 1467 C C . SER A 1 178 ? 0.249 -16.726 13.228 1.00 92.19 178 SER A C 1
ATOM 1469 O O . SER A 1 178 ? 0.101 -15.885 14.111 1.00 92.19 178 SER A O 1
ATOM 1471 N N . LEU A 1 179 ? 1.352 -16.775 12.476 1.00 92.00 179 LEU A N 1
ATOM 1472 C CA . LEU A 1 179 ? 2.477 -15.862 12.682 1.00 92.00 179 LEU A CA 1
ATOM 1473 C C . LEU A 1 179 ? 2.117 -14.418 12.301 1.00 92.00 179 LEU A C 1
ATOM 1475 O O . LEU A 1 179 ? 2.455 -13.472 13.011 1.00 92.00 179 LEU A O 1
ATOM 1479 N N . LEU A 1 180 ? 1.392 -14.227 11.195 1.00 91.81 180 LEU A N 1
ATOM 1480 C CA . LEU A 1 180 ? 0.966 -12.892 10.781 1.00 91.81 180 LEU A CA 1
ATOM 1481 C C . LEU A 1 180 ? 0.029 -12.263 11.815 1.00 91.81 180 LEU A C 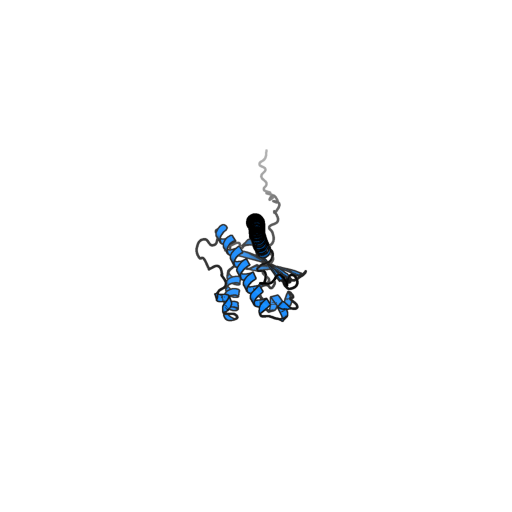1
ATOM 1483 O O . LEU A 1 180 ? 0.160 -11.084 12.131 1.00 91.81 180 LEU A O 1
ATOM 1487 N N . THR A 1 181 ? -0.906 -13.042 12.351 1.00 93.12 181 THR A N 1
ATOM 1488 C CA . THR A 1 181 ? -1.880 -12.560 13.335 1.00 93.12 181 THR A CA 1
ATOM 1489 C C . THR A 1 181 ? -1.274 -12.384 14.724 1.00 93.12 181 THR A C 1
ATOM 1491 O O . THR A 1 181 ? -1.733 -11.511 15.457 1.00 93.12 181 THR A O 1
ATOM 1494 N N . SER A 1 182 ? -0.204 -13.107 15.073 1.00 92.69 182 SER A N 1
ATOM 1495 C CA . SER A 1 182 ? 0.546 -12.838 16.304 1.00 92.69 182 SER A CA 1
ATOM 1496 C C . SER A 1 182 ? 1.337 -11.531 16.222 1.00 92.69 182 SER A C 1
ATOM 1498 O O . SER A 1 182 ? 1.360 -10.769 17.185 1.00 92.69 182 SER A O 1
ATOM 1500 N N . VAL A 1 183 ? 1.965 -11.246 15.074 1.00 92.00 183 VAL A N 1
ATOM 1501 C CA . VAL A 1 183 ? 2.734 -10.005 14.862 1.00 92.00 183 VAL A CA 1
ATOM 1502 C C . VAL A 1 183 ? 1.806 -8.809 14.639 1.00 92.00 183 VAL A C 1
ATOM 1504 O O . VAL A 1 183 ? 2.053 -7.716 15.145 1.00 92.00 183 VAL A O 1
ATOM 1507 N N . ILE A 1 184 ? 0.712 -9.009 13.901 1.00 92.75 184 ILE A N 1
ATOM 1508 C CA . ILE A 1 184 ? -0.273 -7.980 13.567 1.00 92.75 184 ILE A CA 1
ATOM 1509 C C . ILE A 1 184 ? -1.677 -8.471 13.966 1.00 92.75 184 ILE A C 1
ATOM 1511 O O . ILE A 1 184 ? -2.463 -8.867 13.099 1.00 92.75 184 ILE A O 1
ATOM 1515 N N . PRO A 1 185 ? -2.067 -8.365 15.254 1.00 93.69 185 PRO A N 1
ATOM 1516 C CA . PRO A 1 185 ? -3.392 -8.790 15.727 1.00 93.69 185 PRO A CA 1
ATOM 1517 C C . PRO A 1 185 ? -4.560 -8.128 14.990 1.00 93.69 185 PRO A C 1
ATOM 1519 O O . PRO A 1 185 ? -5.650 -8.688 14.881 1.00 93.69 185 PRO A O 1
ATOM 1522 N N . PHE A 1 186 ? -4.331 -6.942 14.414 1.00 94.88 186 PHE A N 1
ATOM 1523 C CA . PHE A 1 186 ? -5.299 -6.265 13.554 1.00 94.88 186 PHE A CA 1
ATOM 1524 C C . PHE A 1 186 ? -5.759 -7.129 12.366 1.00 94.88 186 PHE A C 1
ATOM 1526 O O . PHE A 1 186 ? -6.911 -6.984 11.958 1.00 94.88 186 PHE A O 1
ATOM 1533 N N . LEU A 1 187 ? -4.915 -8.027 11.847 1.00 94.19 187 LEU A N 1
ATOM 1534 C CA . LEU A 1 187 ? -5.225 -8.924 10.728 1.00 94.19 187 LEU A CA 1
ATOM 1535 C C . LEU A 1 187 ? -5.840 -10.262 11.172 1.00 94.19 187 LEU A C 1
ATOM 1537 O O . LEU A 1 187 ? -6.163 -11.082 10.318 1.00 94.19 187 LEU A O 1
ATOM 1541 N N . GLY A 1 188 ? -6.026 -10.494 12.476 1.00 91.50 188 GLY A N 1
ATOM 1542 C CA . GLY A 1 188 ? -6.696 -11.688 12.995 1.00 91.50 188 GLY A CA 1
ATOM 1543 C C . GLY A 1 188 ? -8.217 -11.608 12.910 1.00 91.50 188 GLY A C 1
ATOM 1544 O O . GLY A 1 188 ? -8.805 -10.526 12.951 1.00 91.50 188 GLY A O 1
ATOM 1545 N N . GLU A 1 189 ? -8.883 -12.753 12.819 1.00 83.44 189 GLU A N 1
ATOM 1546 C CA . GLU A 1 189 ? -10.336 -12.830 12.968 1.00 83.44 189 GLU A CA 1
ATOM 1547 C C . GLU A 1 189 ? -10.693 -12.434 14.406 1.00 83.44 189 GLU A C 1
ATOM 1549 O O . GLU A 1 189 ? -10.500 -13.191 15.350 1.00 83.44 189 GLU A O 1
ATOM 1554 N N . GLN A 1 190 ? -11.151 -11.197 14.597 1.00 65.75 190 GLN A N 1
ATOM 1555 C CA . GLN A 1 190 ? -11.780 -10.795 15.850 1.00 65.75 190 GLN A CA 1
ATOM 1556 C C . GLN A 1 190 ? -13.288 -10.858 15.656 1.00 65.75 190 GLN A C 1
ATOM 1558 O O . GLN A 1 190 ? -13.799 -10.301 14.683 1.00 65.75 190 GLN A O 1
ATOM 1563 N N . ASN A 1 191 ? -13.957 -11.536 16.591 1.00 44.59 191 ASN A N 1
ATOM 1564 C CA . ASN A 1 191 ? -15.405 -11.667 16.702 1.00 44.59 191 ASN A CA 1
ATOM 1565 C C . ASN A 1 191 ? -16.078 -10.284 16.776 1.00 44.59 191 ASN A C 1
ATOM 1567 O O . ASN A 1 191 ? -16.310 -9.758 17.860 1.00 44.59 191 ASN A O 1
ATOM 1571 N N . GLU A 1 192 ? -16.445 -9.707 15.637 1.00 46.38 192 GLU A N 1
ATOM 1572 C CA . GLU A 1 192 ? -17.750 -9.056 15.555 1.00 46.38 192 GLU A CA 1
ATOM 1573 C C . GLU A 1 192 ? -18.687 -10.022 14.828 1.00 46.38 192 GLU A C 1
ATOM 1575 O O . GLU A 1 192 ? -18.276 -10.621 13.829 1.00 46.38 192 GLU A O 1
ATOM 1580 N N . PRO A 1 193 ? -19.908 -10.243 15.346 1.00 36.94 193 PRO A N 1
ATOM 1581 C CA . PRO A 1 193 ? -20.800 -11.261 14.815 1.00 36.94 193 PRO A CA 1
ATOM 1582 C C . PRO A 1 193 ? -21.056 -11.017 13.321 1.00 36.94 193 PRO A C 1
ATOM 1584 O O . PRO A 1 193 ? -21.224 -9.863 12.910 1.00 36.94 193 PRO A O 1
ATOM 1587 N N . PRO A 1 194 ? -21.102 -12.080 12.496 1.00 40.53 194 PRO A N 1
ATOM 1588 C CA . PRO A 1 194 ? -21.391 -11.943 11.080 1.00 40.53 194 PRO A CA 1
ATOM 1589 C C . PRO A 1 194 ? -22.756 -11.273 10.917 1.00 40.53 194 PRO A C 1
ATOM 1591 O O . PRO A 1 194 ? -23.775 -11.758 11.413 1.00 40.53 194 PRO A O 1
ATOM 1594 N N . LEU A 1 195 ? -22.761 -10.129 10.234 1.00 47.34 195 LEU A N 1
ATOM 1595 C CA . LEU A 1 195 ? -23.971 -9.417 9.847 1.00 47.34 195 LEU A CA 1
ATOM 1596 C C . LEU A 1 195 ? -24.860 -10.380 9.053 1.00 47.34 195 LEU A C 1
ATOM 1598 O O . LEU A 1 195 ? -24.518 -10.783 7.940 1.00 47.34 195 LEU A O 1
ATOM 1602 N N . GLN A 1 196 ? -26.001 -10.753 9.636 1.00 40.97 196 GLN A N 1
ATOM 1603 C CA . GLN A 1 196 ? -27.070 -11.436 8.920 1.00 40.97 196 GLN A CA 1
ATOM 1604 C C . GLN A 1 196 ? -27.437 -10.585 7.702 1.00 40.97 196 GLN A C 1
ATOM 1606 O O . GLN A 1 196 ? -27.860 -9.435 7.837 1.00 40.97 196 GLN A O 1
ATOM 1611 N N . LYS A 1 197 ? -27.272 -11.150 6.502 1.00 39.00 197 LYS A N 1
ATOM 1612 C CA . LYS A 1 197 ? -27.903 -10.606 5.297 1.00 39.00 197 LYS A CA 1
ATOM 1613 C C . LYS A 1 197 ? -29.411 -10.537 5.577 1.00 39.00 197 LYS A C 1
ATOM 1615 O O . LYS A 1 197 ? -29.960 -11.555 6.003 1.00 39.00 197 LYS A O 1
ATOM 1620 N N . PRO A 1 198 ? -30.102 -9.406 5.361 1.00 37.84 198 PRO A N 1
ATOM 1621 C CA . PRO A 1 198 ? -31.551 -9.412 5.441 1.00 37.84 198 PRO A CA 1
ATOM 1622 C C . PRO A 1 198 ? -32.078 -10.284 4.296 1.00 37.84 198 PRO A C 1
ATOM 1624 O O . PRO A 1 198 ? -31.976 -9.925 3.125 1.00 37.84 198 PRO A O 1
ATOM 1627 N N . SER A 1 199 ? -32.605 -11.458 4.638 1.00 39.38 199 SER A N 1
ATOM 1628 C CA . SER A 1 199 ? -33.482 -12.212 3.751 1.00 39.38 199 SER A CA 1
ATOM 1629 C C . SER A 1 199 ? -34.762 -11.396 3.517 1.00 39.38 199 SER A C 1
ATOM 1631 O O . SER A 1 199 ? -35.250 -10.740 4.446 1.00 39.38 199 SER A O 1
ATOM 1633 N N . PRO A 1 200 ? -35.327 -11.398 2.298 1.00 44.97 200 PRO A N 1
ATOM 1634 C CA . PRO A 1 200 ? -36.601 -10.742 2.052 1.00 44.97 200 PRO A CA 1
ATOM 1635 C C . PRO A 1 200 ? -37.681 -11.509 2.823 1.00 44.97 200 PRO A C 1
ATOM 1637 O O . PRO A 1 200 ? -38.004 -12.650 2.497 1.00 44.97 200 PRO A O 1
ATOM 1640 N N . LYS A 1 201 ? -38.213 -10.910 3.894 1.00 38.56 201 LYS A N 1
ATOM 1641 C CA . LYS A 1 201 ? -39.343 -11.489 4.624 1.00 38.56 201 LYS A CA 1
ATOM 1642 C C . LYS A 1 201 ? -40.581 -11.421 3.734 1.00 38.56 201 LYS A C 1
ATOM 1644 O O . LYS A 1 201 ? -41.077 -10.334 3.450 1.00 38.56 201 LYS A O 1
ATOM 1649 N N . ALA A 1 202 ? -41.079 -12.588 3.334 1.00 44.31 202 ALA A N 1
ATOM 1650 C CA . ALA A 1 202 ? -42.431 -12.750 2.826 1.00 44.31 202 ALA A CA 1
ATOM 1651 C C . ALA A 1 202 ? -43.430 -12.236 3.876 1.00 44.31 202 ALA A C 1
ATOM 1653 O O . ALA A 1 202 ? -43.384 -12.611 5.050 1.00 44.31 202 ALA A O 1
ATOM 1654 N N . SER A 1 203 ? -44.306 -11.335 3.449 1.00 40.16 203 SER A N 1
ATOM 1655 C CA . SER A 1 203 ? -45.409 -10.787 4.229 1.00 40.16 203 SER A CA 1
ATOM 1656 C C . SER A 1 203 ? -46.456 -11.865 4.509 1.00 40.16 203 SER A C 1
ATOM 1658 O O . SER A 1 203 ? -47.116 -12.341 3.589 1.00 40.16 203 SER A O 1
ATOM 1660 N N . ILE A 1 204 ? -46.631 -12.218 5.782 1.00 47.12 204 ILE A N 1
ATOM 1661 C CA . ILE A 1 204 ? -47.780 -12.993 6.270 1.00 47.12 204 ILE A CA 1
ATOM 1662 C C . ILE A 1 204 ? -48.947 -12.008 6.486 1.00 47.12 204 ILE A C 1
ATOM 1664 O O . ILE A 1 204 ? -48.755 -11.026 7.212 1.00 47.12 204 ILE A O 1
ATOM 1668 N N . PRO A 1 205 ? -50.147 -12.222 5.912 1.00 44.66 205 PRO A N 1
ATOM 1669 C CA . PRO A 1 205 ? -51.310 -11.394 6.209 1.00 44.66 205 PRO A CA 1
ATOM 1670 C C . PRO A 1 205 ? -51.845 -11.693 7.613 1.00 44.66 205 PRO A C 1
ATOM 1672 O O . PRO A 1 205 ? -51.982 -12.841 8.029 1.00 44.66 205 PRO A O 1
ATOM 1675 N N . ARG A 1 206 ? -52.162 -10.625 8.340 1.00 38.56 206 ARG A N 1
ATOM 1676 C CA . ARG A 1 206 ? -52.731 -10.636 9.689 1.00 38.56 206 ARG A CA 1
ATOM 1677 C C . ARG A 1 206 ? -54.226 -10.972 9.588 1.00 38.56 206 ARG A C 1
ATOM 1679 O O . ARG A 1 206 ? -54.964 -10.212 8.968 1.00 38.56 206 ARG A O 1
ATOM 1686 N N . SER A 1 207 ? -54.682 -12.075 10.188 1.00 41.03 207 SER A N 1
ATOM 1687 C CA . SER A 1 207 ? -56.115 -12.387 10.274 1.00 41.03 207 SER A CA 1
ATOM 1688 C C . SER A 1 207 ? -56.809 -11.398 11.216 1.00 41.03 207 SER A C 1
ATOM 1690 O O . SER A 1 207 ? -56.473 -11.336 12.401 1.00 41.03 207 SER A O 1
ATOM 1692 N N . GLN A 1 208 ? -57.781 -10.643 10.709 1.00 44.78 208 GLN A N 1
ATOM 1693 C CA . GLN A 1 208 ? -58.752 -9.932 11.535 1.00 44.78 208 GLN A CA 1
ATOM 1694 C C . GLN A 1 208 ? -60.016 -10.786 11.633 1.00 44.78 208 GLN A C 1
ATOM 1696 O O . GLN A 1 208 ? -60.749 -10.926 10.661 1.00 44.78 208 GLN A O 1
ATOM 1701 N N . ASN A 1 209 ? -60.252 -11.350 12.817 1.00 35.94 209 ASN A N 1
ATOM 1702 C CA . ASN A 1 209 ? -61.568 -11.810 13.240 1.00 35.94 209 ASN A CA 1
ATOM 1703 C C . ASN A 1 209 ? -62.208 -10.693 14.070 1.00 35.94 209 ASN A C 1
ATOM 1705 O O . ASN A 1 209 ? -61.681 -10.366 15.131 1.00 35.94 209 ASN A O 1
ATOM 1709 N N . SER A 1 210 ? -63.350 -10.182 13.610 1.00 38.62 210 SER A N 1
ATOM 1710 C CA . SER A 1 210 ? -64.386 -9.562 14.446 1.00 38.62 210 SER A CA 1
ATOM 1711 C C . SER A 1 210 ? -65.758 -9.867 13.827 1.00 38.62 210 SER A C 1
ATOM 1713 O O . SER A 1 210 ? -65.911 -9.671 12.621 1.00 38.62 210 SER A O 1
ATOM 1715 N N . PRO A 1 211 ? -66.750 -10.344 14.601 1.00 47.75 211 PRO A N 1
ATOM 1716 C CA . PRO A 1 211 ? -68.086 -10.645 14.102 1.00 47.75 211 PRO A CA 1
ATOM 1717 C C . PRO A 1 211 ? -69.028 -9.443 14.274 1.00 47.75 211 PRO A C 1
ATOM 1719 O O . PRO A 1 211 ? -69.018 -8.787 15.314 1.00 47.75 211 PRO A O 1
ATOM 1722 N N . GLN A 1 212 ? -69.897 -9.197 13.294 1.00 36.97 212 GLN A N 1
ATOM 1723 C CA . GLN A 1 212 ? -71.104 -8.389 13.486 1.00 36.97 212 GLN A CA 1
ATOM 1724 C C . GLN A 1 212 ? -72.172 -8.823 12.475 1.00 36.97 212 GLN A C 1
ATOM 1726 O O . GLN A 1 212 ? -72.030 -8.601 11.277 1.00 36.97 212 GLN A O 1
ATOM 1731 N N . TYR A 1 213 ? -73.223 -9.481 12.970 1.00 36.94 213 TYR A N 1
ATOM 1732 C CA . TYR A 1 213 ? -74.431 -9.799 12.213 1.00 36.94 213 TYR A CA 1
ATOM 1733 C C . TYR A 1 213 ? -75.601 -9.079 12.889 1.00 36.94 213 TYR A C 1
ATOM 1735 O O . TYR A 1 213 ? -75.995 -9.424 14.002 1.00 36.94 213 TYR A O 1
ATOM 1743 N N . SER A 1 214 ? -76.101 -8.031 12.238 1.00 48.84 214 SER A N 1
ATOM 1744 C CA . SER A 1 214 ? -77.417 -7.443 12.484 1.00 48.84 214 SER A CA 1
ATOM 1745 C C . SER A 1 214 ? -78.414 -8.155 11.574 1.00 48.84 214 SER A C 1
ATOM 1747 O O . SER A 1 214 ? -78.165 -8.259 10.373 1.00 48.84 214 SER A O 1
ATOM 1749 N N . GLY A 1 215 ? -79.489 -8.679 12.155 1.00 46.62 215 GLY A N 1
ATOM 1750 C CA . GLY A 1 215 ? -80.437 -9.543 11.462 1.00 46.62 215 GLY A CA 1
ATOM 1751 C C . GLY A 1 215 ? -81.381 -8.849 10.485 1.00 46.62 215 GLY A C 1
ATOM 1752 O O . GLY A 1 215 ? -81.440 -7.623 10.412 1.00 46.62 215 GLY A O 1
ATOM 1753 N N . LEU A 1 216 ? -82.125 -9.697 9.778 1.00 36.97 216 LEU A N 1
ATOM 1754 C CA . LEU A 1 216 ? -83.583 -9.715 9.626 1.00 36.97 216 LEU A CA 1
ATOM 1755 C C . LEU A 1 216 ? -83.979 -11.114 9.136 1.00 36.97 216 LEU A C 1
ATOM 1757 O O . LEU A 1 216 ? -83.202 -11.683 8.336 1.00 36.97 216 LEU A O 1
#

Organism: NCBI:txid642074

Solvent-accessible surface area (backbone atoms only — not comparable to full-atom values): 13090 Å² total; per-residue (Å²): 121,82,69,59,64,58,51,50,53,54,51,53,52,52,54,50,51,50,51,52,51,52,52,51,50,52,50,50,54,50,50,53,51,50,54,52,49,51,54,51,47,56,52,49,52,52,51,49,54,49,51,50,53,52,45,27,70,72,53,33,85,74,69,102,50,93,83,46,81,85,64,62,42,67,38,61,45,44,89,46,74,46,78,45,62,92,91,68,68,44,60,35,33,39,36,38,41,31,43,76,90,50,70,51,71,32,80,43,39,68,69,58,57,52,49,52,51,55,55,47,29,71,78,38,65,74,52,69,77,52,69,68,75,76,92,63,94,69,68,75,80,38,66,68,56,49,50,55,44,42,53,37,50,34,55,38,51,43,55,51,49,55,52,48,35,78,74,29,68,63,50,56,76,63,66,43,71,70,60,49,24,70,78,38,57,86,73,32,86,69,94,66,80,81,78,75,76,85,71,86,77,79,84,77,84,81,85,81,86,81,90,85,85,82,87,133

Sequence (216 aa):
MLRQDSQSGQEDDNIFEQKLVQVAEMHGELMELNERLQRNLIGKEGIIRRLYMDLEALRGPLGPTEMDIHTQIISLWVPSVFLTGATKPYHVYQVHIRIADEEWNVYRRYAQFYILHKETKKQYPVIAAFNFPPKKTIGNKDAKFVEDRRLKLQQYLRRLLNHIIANTSSLANAPTKSLLTSVIPFLGEQNEPPLQKPSPKASIPRSQNSPQYSGL